Protein 1UV4 (pdb70)

Nearest PDB structures (foldseek):
  1uv4-assembly1_A  TM=1.003E+00  e=2.877E-60  Bacillus subtilis
  6b7k-assembly4_D  TM=9.675E-01  e=2.801E-43  Bacillus licheniformis DSM 13 = ATCC 14580
  6a8i-assembly2_B  TM=9.249E-01  e=8.821E-36  Geobacillus thermodenitrificans
  3cu9-assembly1_A  TM=9.302E-01  e=4.832E-35  Geobacillus stearothermophilus
  1wl7-assembly1_A  TM=9.267E-01  e=2.154E-34  Geobacillus thermodenitrificans

InterPro domains:
  IPR006710 Glycoside hydrolase, family 43 [PF04616] (41-321)
  IPR016840 Glycoside hydrolase, family 43, endo-1, 5-alpha-L-arabinosidase [PIRSF026534] (4-322)
  IPR023296 Glycosyl hydrolase, five-bladed beta-propeller domain superfamily [G3DSA:2.115.10.20] (31-323)
  IPR023296 Glycosyl hydrolase, five-bladed beta-propeller domain superfamily [SSF75005] (40-321)
  IPR050727 Glycosyl hydrolase 43 family arabinanases [PTHR43301] (41-322)

Foldseek 3Di:
DWLEWAPDFAALWDWDDDPQKIKIKFKDDQVAAAIWIWIDNRVHYTDTDDHAPSPPDPCQCVQEVPWRRIKGNWEWDQDPQKIKIWIKTYHPPAQSIFIWIWIGNDVVVNDIHGLGTQDGGHPPDQWHHGQWEWEADPVRFIKIWFTAFRLEIKIFGADRVSRHGDDDIADAAAAPPQRRLKTRWEWYDDDQKIKIKIFRFHRPPVPTATFFIWMFIANDPRDQGAEPVGDGRSHVHTHTADRADDFWGRWGSWYQYPNWKIWTWTF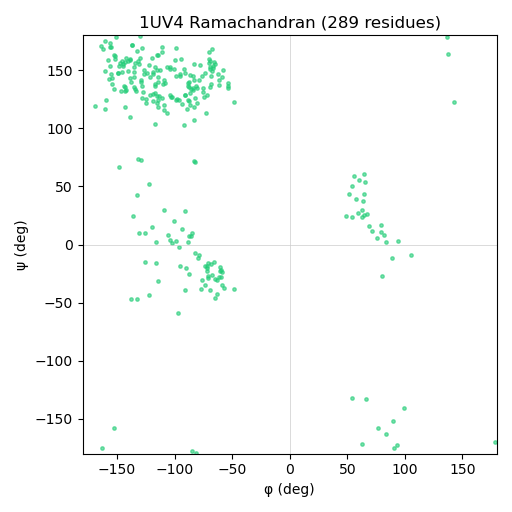GPPPPRRTIIIMDTWDCVVVHIHD

Solvent-accessible surface area: 11830 Å² total; per-residue (Å²): 85,101,60,20,35,6,84,51,57,0,54,19,4,1,5,21,89,32,63,100,15,34,7,0,0,0,15,6,43,87,136,81,135,0,0,16,8,0,71,6,97,59,4,88,96,8,78,76,60,170,27,14,23,57,102,52,34,106,36,0,55,113,63,4,85,136,55,22,77,4,1,29,9,6,5,6,58,118,43,116,41,75,13,17,0,0,0,0,0,0,35,142,74,35,11,39,0,0,0,0,0,0,3,11,104,28,10,77,87,49,44,46,127,64,44,16,52,11,29,96,0,43,96,109,46,93,30,6,0,10,10,7,8,4,7,47,21,138,93,37,36,0,24,0,0,0,0,10,39,106,36,0,0,11,0,3,73,3,58,122,94,71,0,46,48,56,78,72,67,86,50,3,0,13,33,79,140,68,56,4,0,1,22,11,7,0,5,18,73,46,110,29,49,13,1,0,0,0,0,15,4,78,50,111,77,74,116,52,27,3,99,63,0,0,6,0,57,7,136,51,15,44,16,81,1,68,14,114,100,47,106,26,1,63,107,22,3,13,30,69,29,22,68,26,89,134,71,29,100,8,2,0,5,5,11,16,8,108,19,82,13,0,0,12,0,1,43,9,67,128,50,142,37,49,19,13,1,5,1,11,58,9,75,22,104,82,23,32,3,42,87

B-factor: mean 16.6, std 6.88, range [2.0, 48.85]

Radius of gyration: 17.3 Å; Cα contacts (8 Å, |Δi|>4): 878; chains: 1; bounding box: 46×40×42 Å

CATH classification: 2.115.10.20

Organism: Bacillus subtilis (strain 168) (NCBI:txid224308)

Structure (mmCIF, N/CA/C/O backbone):
data_1UV4
#
_entry.id   1UV4
#
_cell.length_a   48.628
_cell.length_b   46.153
_cell.length_c   57.322
_cell.angle_alpha   90.00
_cell.angle_beta   98.96
_cell.angle_gamma   90.00
#
_symmetry.space_group_name_H-M   'P 1 21 1'
#
loop_
_entity.id
_entity.type
_entity.pdbx_description
1 polymer 'ARABINAN-ENDO 1,5-ALPHA-L-ARABINASE'
2 non-polymer 'CALCIUM ION'
3 non-polymer 1,2-ETHANEDIOL
4 water water
#
loop_
_atom_site.group_PDB
_atom_site.id
_atom_site.type_symbol
_atom_site.label_atom_id
_atom_site.label_alt_id
_atom_site.label_comp_id
_atom_site.label_asym_id
_atom_site.label_entity_id
_atom_site.label_seq_id
_atom_site.pdbx_PDB_ins_code
_atom_site.Cartn_x
_atom_site.Cartn_y
_atom_site.Cartn_z
_atom_site.occupancy
_atom_site.B_iso_or_equiv
_atom_site.auth_seq_id
_atom_site.auth_comp_id
_atom_site.auth_asym_id
_atom_site.auth_atom_id
_atom_site.pdbx_PDB_model_num
ATOM 1 N N . ALA A 1 3 ? 12.832 15.373 48.415 1.00 14.02 3 ALA A N 1
ATOM 2 C CA . ALA A 1 3 ? 13.233 14.298 49.352 1.00 13.31 3 ALA A CA 1
ATOM 3 C C . ALA A 1 3 ? 14.712 14.007 49.247 1.00 12.99 3 ALA A C 1
ATOM 4 O O . ALA A 1 3 ? 15.362 14.400 48.289 1.00 13.06 3 ALA A O 1
ATOM 6 N N . PHE A 1 4 ? 15.190 13.263 50.239 1.00 13.94 4 PHE A N 1
ATOM 7 C CA . PHE A 1 4 ? 16.568 12.858 50.325 1.00 12.70 4 PHE A CA 1
ATOM 8 C C . PHE A 1 4 ? 16.708 11.574 49.522 1.00 13.92 4 PHE A C 1
ATOM 9 O O . PHE A 1 4 ? 16.078 10.576 49.826 1.00 14.72 4 PHE A O 1
ATOM 17 N N . TRP A 1 5 ? 17.557 11.613 48.495 1.00 14.41 5 TRP A N 1
ATOM 18 C CA . TRP A 1 5 ? 17.753 10.446 47.631 1.00 14.35 5 TRP A CA 1
ATOM 19 C C . TRP A 1 5 ? 18.565 9.376 48.326 1.00 14.16 5 TRP A C 1
ATOM 20 O O . TRP A 1 5 ? 18.356 8.200 48.113 1.00 15.74 5 TRP A O 1
ATOM 31 N N . GLY A 1 6 ? 19.509 9.822 49.141 1.00 13.77 6 GLY A N 1
ATOM 32 C CA . GLY A 1 6 ? 20.387 8.954 49.898 1.00 13.11 6 GLY A CA 1
ATOM 33 C C . GLY A 1 6 ? 21.798 9.465 49.838 1.00 14.03 6 GLY A C 1
ATOM 34 O O . GLY A 1 6 ? 22.083 10.475 49.193 1.00 15.03 6 GLY A O 1
ATOM 35 N N . ALA A 1 7 ? 22.679 8.755 50.527 1.00 13.55 7 ALA A N 1
ATOM 36 C CA . ALA A 1 7 ? 24.106 9.024 50.575 1.00 13.11 7 ALA A CA 1
ATOM 37 C C . ALA A 1 7 ? 24.830 7.859 49.907 1.00 13.59 7 ALA A C 1
ATOM 38 O O . ALA A 1 7 ? 24.453 6.666 50.052 1.00 14.47 7 ALA A O 1
ATOM 40 N N . SER A 1 8 ? 25.907 8.210 49.211 1.00 13.36 8 SER A N 1
ATOM 41 C CA . SER A 1 8 ? 26.715 7.220 48.520 1.00 14.34 8 SER A CA 1
ATOM 42 C C . SER A 1 8 ? 27.473 6.317 49.471 1.00 14.61 8 SER A C 1
ATOM 43 O O . SER A 1 8 ? 27.810 6.686 50.610 1.00 16.38 8 SER A O 1
ATOM 46 N N . ASN A 1 9 ? 27.729 5.127 48.941 1.00 15.89 9 ASN A N 1
ATOM 47 C CA . ASN A 1 9 ? 28.689 4.165 49.431 1.00 15.45 9 ASN A CA 1
ATOM 48 C C . ASN A 1 9 ? 30.137 4.675 49.325 1.00 15.19 9 ASN A C 1
ATOM 49 O O . ASN A 1 9 ? 30.958 4.621 50.270 1.00 15.42 9 ASN A O 1
ATOM 54 N N . GLU A 1 10 ? 30.418 5.223 48.168 1.00 14.93 10 GLU A N 1
ATOM 55 C CA . GLU A 1 10 ? 31.744 5.677 47.817 1.00 14.16 10 GLU A CA 1
ATOM 56 C C . GLU A 1 10 ? 32.024 7.074 48.326 1.00 13.84 10 GLU A C 1
ATOM 57 O O . GLU A 1 10 ? 31.163 7.954 48.363 1.00 14.42 10 GLU A O 1
ATOM 63 N N . LEU A 1 11 ? 33.275 7.265 48.693 1.00 13.04 11 LEU A N 1
ATOM 64 C CA . LEU A 1 11 ? 33.789 8.555 49.080 1.00 13.58 11 LEU A CA 1
ATOM 65 C C . LEU A 1 11 ? 33.662 9.525 47.895 1.00 12.21 11 LEU A C 1
ATOM 66 O O . LEU A 1 11 ? 33.946 9.172 46.757 1.00 11.96 11 LEU A O 1
ATOM 71 N N . LEU A 1 12 ? 33.227 10.757 48.144 1.00 11.13 12 LEU A N 1
ATOM 72 C CA . LEU A 1 12 ? 33.346 11.801 47.146 1.00 11.77 12 LEU A CA 1
ATOM 73 C C . LEU A 1 12 ? 33.379 13.150 47.830 1.00 10.86 12 LEU A C 1
ATOM 74 O O . LEU A 1 12 ? 32.642 13.362 48.748 1.00 11.34 12 LEU A O 1
ATOM 79 N N . HIS A 1 13 ? 34.255 14.026 47.349 1.00 11.43 13 HIS A N 1
ATOM 80 C CA . HIS A 1 13 ? 34.417 15.362 47.911 1.00 11.40 13 HIS A CA 1
ATOM 81 C C . HIS A 1 13 ? 34.342 16.378 46.768 1.00 11.89 13 HIS A C 1
ATOM 82 O O . HIS A 1 13 ? 34.875 16.171 45.690 1.00 12.45 13 HIS A O 1
ATOM 89 N N . ASP A 1 14 ? 33.670 17.482 47.027 1.00 12.01 14 ASP A N 1
ATOM 90 C CA . ASP A 1 14 ? 33.513 18.594 46.036 1.00 12.54 14 ASP A CA 1
ATOM 91 C C . ASP A 1 14 ? 32.816 18.107 44.778 1.00 12.33 14 ASP A C 1
ATOM 92 O O . ASP A 1 14 ? 33.354 18.243 43.682 1.00 12.95 14 ASP A O 1
ATOM 97 N N . PRO A 1 15 ? 31.629 17.511 44.901 1.00 11.96 15 PRO A N 1
ATOM 98 C CA . PRO A 1 15 ? 30.994 16.830 43.748 1.00 11.69 15 PRO A CA 1
ATOM 99 C C . PRO A 1 15 ? 30.314 17.744 42.704 1.00 12.64 15 PRO A C 1
ATOM 100 O O . PRO A 1 15 ? 29.852 18.842 43.001 1.00 14.98 15 PRO A O 1
ATOM 104 N N . THR A 1 16 ? 30.245 17.188 41.502 1.00 12.63 16 THR A N 1
ATOM 105 C CA . THR A 1 16 ? 29.351 17.686 40.452 1.00 13.61 16 THR A CA 1
ATOM 106 C C . THR A 1 16 ? 28.773 16.439 39.814 1.00 14.35 16 THR A C 1
ATOM 107 O O . THR A 1 16 ? 29.328 15.346 39.945 1.00 16.65 16 THR A O 1
ATOM 111 N N . MET A 1 17 ? 27.645 16.546 39.117 1.00 12.72 17 MET A N 1
ATOM 112 C CA . MET A 1 17 ? 26.978 15.358 38.629 1.00 13.48 17 MET A CA 1
ATOM 113 C C . MET A 1 17 ? 26.263 15.698 37.345 1.00 12.58 17 MET A C 1
ATOM 114 O O . MET A 1 17 ? 25.783 16.799 37.189 1.00 11.76 17 MET A O 1
ATOM 119 N N . ILE A 1 18 ? 26.166 14.733 36.417 1.00 12.07 18 ILE A N 1
ATOM 120 C CA . ILE A 1 18 ? 25.475 14.927 35.141 1.00 11.65 18 ILE A CA 1
ATOM 121 C C . ILE A 1 18 ? 24.996 13.569 34.607 1.00 11.94 18 ILE A C 1
ATOM 122 O O . ILE A 1 18 ? 25.596 12.561 34.878 1.00 12.10 18 ILE A O 1
ATOM 127 N N . LYS A 1 19 ? 23.876 13.561 33.921 1.00 11.83 19 LYS A N 1
ATOM 128 C CA . LYS A 1 19 ? 23.318 12.367 33.272 1.00 12.45 19 LYS A CA 1
ATOM 129 C C . LYS A 1 19 ? 23.892 12.235 31.873 1.00 13.00 19 LYS A C 1
ATOM 130 O O . LYS A 1 19 ? 23.957 13.224 31.132 1.00 14.41 19 LYS A O 1
ATOM 136 N N . GLU A 1 20 ? 24.274 11.018 31.484 1.00 11.93 20 GLU A N 1
ATOM 137 C CA . GLU A 1 20 ? 24.615 10.709 30.097 1.00 12.40 20 GLU A CA 1
ATOM 138 C C . GLU A 1 20 ? 24.028 9.346 29.739 1.00 11.71 20 GLU A C 1
ATOM 139 O O . GLU A 1 20 ? 24.416 8.330 30.329 1.00 10.56 20 GLU A O 1
ATOM 145 N N . GLY A 1 21 ? 23.008 9.337 28.898 1.00 11.20 21 GLY A N 1
ATOM 146 C CA . GLY A 1 21 ? 22.367 8.100 28.534 1.00 10.71 21 GLY A CA 1
ATOM 147 C C . GLY A 1 21 ? 21.676 7.483 29.741 1.00 11.05 21 GLY A C 1
ATOM 148 O O . GLY A 1 21 ? 20.975 8.187 30.467 1.00 10.85 21 GLY A O 1
ATOM 149 N N . SER A 1 22 ? 21.868 6.183 29.983 1.00 10.49 22 SER A N 1
ATOM 150 C CA . SER A 1 22 ? 21.195 5.481 31.083 1.00 11.66 22 SER A CA 1
ATOM 151 C C . SER A 1 22 ? 21.981 5.566 32.406 1.00 11.30 22 SER A C 1
ATOM 152 O O . SER A 1 22 ? 21.569 4.937 33.380 1.00 12.70 22 SER A O 1
ATOM 155 N N . SER A 1 23 ? 23.057 6.352 32.457 1.00 11.81 23 SER A N 1
ATOM 156 C CA . SER A 1 23 ? 23.887 6.481 33.657 1.00 10.99 23 SER A CA 1
ATOM 157 C C . SER A 1 23 ? 24.002 7.901 34.169 1.00 11.43 23 SER A C 1
ATOM 158 O O . SER A 1 23 ? 23.929 8.859 33.396 1.00 11.99 23 SER A O 1
ATOM 161 N N . TRP A 1 24 ? 24.261 8.015 35.464 1.00 12.52 24 TRP A N 1
ATOM 162 C CA . TRP A 1 24 ? 24.709 9.242 36.090 1.00 12.14 24 TRP A CA 1
ATOM 163 C C . TRP A 1 24 ? 26.235 9.186 36.274 1.00 12.12 24 TRP A C 1
ATOM 164 O O . TRP A 1 24 ? 26.774 8.115 36.561 1.00 12.19 24 TRP A O 1
ATOM 175 N N . TYR A 1 25 ? 26.915 10.331 36.131 1.00 12.70 25 TYR A N 1
ATOM 176 C CA . TYR A 1 25 ? 28.333 10.453 36.433 1.00 13.01 25 TYR A CA 1
ATOM 177 C C . TYR A 1 25 ? 28.471 11.518 37.470 1.00 13.10 25 TYR A C 1
ATOM 178 O O . TYR A 1 25 ? 27.898 12.627 37.321 1.00 14.62 25 TYR A O 1
ATOM 187 N N . ALA A 1 26 ? 29.171 11.183 38.529 1.00 12.18 26 ALA A N 1
ATOM 188 C CA . ALA A 1 26 ? 29.532 12.130 39.575 1.00 12.61 26 ALA A CA 1
ATOM 189 C C . ALA A 1 26 ? 31.039 12.293 39.553 1.00 14.33 26 ALA A C 1
ATOM 190 O O . ALA A 1 26 ? 31.789 11.310 39.551 1.00 15.37 26 ALA A O 1
ATOM 192 N N . LEU A 1 27 ? 31.506 13.530 39.492 1.00 14.15 27 LEU A N 1
ATOM 193 C CA . LEU A 1 27 ? 32.935 13.783 39.495 1.00 13.64 27 LEU A CA 1
ATOM 194 C C . LEU A 1 27 ? 33.279 14.533 40.757 1.00 12.63 27 LEU A C 1
ATOM 195 O O . LEU A 1 27 ? 32.436 15.268 41.305 1.00 13.77 27 LEU A O 1
ATOM 200 N N . GLY A 1 28 ? 34.503 14.351 41.269 1.00 12.70 28 GLY A N 1
ATOM 201 C CA . GLY A 1 28 ? 34.919 15.032 42.487 1.00 12.45 28 GLY A CA 1
ATOM 202 C C . GLY A 1 28 ? 36.415 15.240 42.463 1.00 12.79 28 GLY A C 1
ATOM 203 O O . GLY A 1 28 ? 37.119 14.866 41.550 1.00 12.46 28 GLY A O 1
ATOM 204 N N . THR A 1 29 ? 36.885 15.883 43.519 1.00 12.87 29 THR A N 1
ATOM 205 C CA . THR A 1 29 ? 38.313 16.014 43.748 1.00 13.06 29 THR A CA 1
ATOM 206 C C . THR A 1 29 ? 38.972 14.651 43.717 1.00 12.71 29 THR A C 1
ATOM 207 O O . THR A 1 29 ? 38.451 13.700 44.287 1.00 12.81 29 THR A O 1
ATOM 211 N N . GLY A 1 30 ? 40.108 14.563 43.047 1.00 12.30 30 GLY A N 1
ATOM 212 C CA . GLY A 1 30 ? 40.871 13.336 43.080 1.00 12.67 30 GLY A CA 1
ATOM 213 C C . GLY A 1 30 ? 41.257 12.939 44.505 1.00 12.41 30 GLY A C 1
ATOM 214 O O . GLY A 1 30 ? 41.429 13.783 45.424 1.00 12.45 30 GLY A O 1
ATOM 215 N N . LEU A 1 31 ? 41.378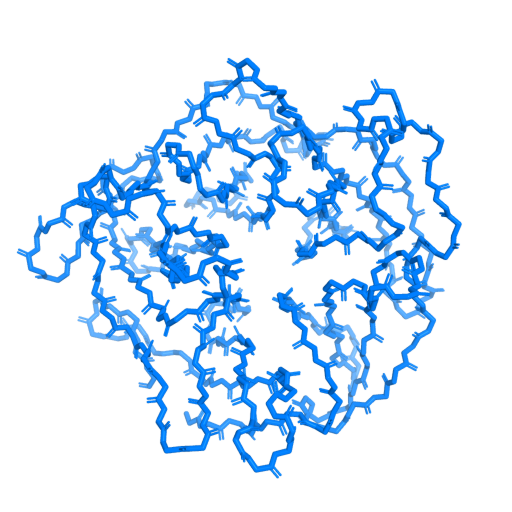 11.636 44.727 1.00 13.41 31 LEU A N 1
ATOM 216 C CA . LEU A 1 31 ? 42.001 11.136 45.948 1.00 13.35 31 LEU A CA 1
ATOM 217 C C . LEU A 1 31 ? 43.362 11.741 46.138 1.00 13.17 31 LEU A C 1
ATOM 218 O O . LEU A 1 31 ? 44.100 11.934 45.164 1.00 12.23 31 LEU A O 1
ATOM 223 N N . THR A 1 32 ? 43.699 12.114 47.374 1.00 15.21 32 THR A N 1
ATOM 224 C CA . THR A 1 32 ? 44.939 12.834 47.619 1.00 15.78 32 THR A CA 1
ATOM 225 C C . THR A 1 32 ? 46.178 12.063 47.160 1.00 16.19 32 THR A C 1
ATOM 226 O O . THR A 1 32 ? 47.132 12.671 46.645 1.00 16.13 32 THR A O 1
ATOM 230 N N . GLU A 1 33 ? 46.122 10.744 47.297 1.00 15.50 33 GLU A N 1
ATOM 231 C CA . GLU A 1 33 ? 47.235 9.859 46.942 1.00 16.90 33 GLU A CA 1
ATOM 232 C C . GLU A 1 33 ? 47.236 9.478 45.442 1.00 15.28 33 GLU A C 1
ATOM 233 O O . GLU A 1 33 ? 48.024 8.618 45.029 1.00 15.10 33 GLU A O 1
ATOM 239 N N . GLU A 1 34 ? 46.393 10.123 44.633 1.00 14.46 34 GLU A N 1
ATOM 240 C CA . GLU A 1 34 ? 46.333 9.854 43.196 1.00 15.00 34 GLU A CA 1
ATOM 241 C C . GLU A 1 34 ? 46.339 11.117 42.381 1.00 14.87 34 GLU A C 1
ATOM 242 O O . GLU A 1 34 ? 46.065 12.254 42.868 1.00 16.26 34 GLU A O 1
ATOM 248 N N . ARG A 1 35 ? 46.575 10.897 41.098 1.00 14.50 35 ARG A N 1
ATOM 249 C CA . ARG A 1 35 ? 46.536 11.965 40.115 1.00 13.62 35 ARG A CA 1
ATOM 250 C C . ARG A 1 35 ? 45.154 12.181 39.597 1.00 14.23 35 ARG A C 1
ATOM 251 O O . ARG A 1 35 ? 44.407 11.223 39.430 1.00 15.25 35 ARG A O 1
ATOM 259 N N . GLY A 1 36 ? 44.822 13.432 39.301 1.00 13.89 36 GLY A N 1
ATOM 260 C CA . GLY A 1 36 ? 43.637 13.745 38.540 1.00 14.22 36 GLY A CA 1
ATOM 261 C C . GLY A 1 36 ? 42.355 13.964 39.305 1.00 12.99 36 GLY A C 1
ATOM 262 O O . GLY A 1 36 ? 42.368 14.441 40.454 1.00 13.59 36 GLY A O 1
ATOM 263 N N . LEU A 1 37 ? 41.258 13.662 38.618 1.00 12.91 37 LEU A N 1
ATOM 264 C CA . LEU A 1 37 ? 39.896 13.899 39.072 1.00 14.03 37 LEU A CA 1
ATOM 265 C C . LEU A 1 37 ? 39.183 12.568 39.223 1.00 13.86 37 LEU A C 1
ATOM 266 O O . LEU A 1 37 ? 39.277 11.688 38.351 1.00 13.63 37 LEU A O 1
ATOM 271 N N . ARG A 1 38 ? 38.422 12.441 40.313 1.00 13.24 38 ARG A N 1
ATOM 272 C CA . ARG A 1 38 ? 37.652 11.242 40.648 1.00 12.93 38 ARG A CA 1
ATOM 273 C C . ARG A 1 38 ? 36.354 11.189 39.879 1.00 13.64 38 ARG A C 1
ATOM 274 O O . ARG A 1 38 ? 35.631 12.209 39.759 1.00 13.88 38 ARG A O 1
ATOM 282 N N . VAL A 1 39 ? 36.072 10.000 39.329 1.00 13.21 39 VAL A N 1
ATOM 283 C CA . VAL A 1 39 ? 34.868 9.773 38.504 1.00 13.39 39 VAL A CA 1
ATOM 284 C C . VAL A 1 39 ? 34.113 8.543 39.025 1.00 12.63 39 VAL A C 1
ATOM 285 O O . VAL A 1 39 ? 34.687 7.462 39.157 1.00 12.98 39 VAL A O 1
ATOM 289 N N . LEU A 1 40 ? 32.825 8.745 39.300 1.00 11.67 40 LEU A N 1
ATOM 290 C CA . LEU A 1 40 ? 31.911 7.704 39.720 1.00 11.14 40 LEU A CA 1
ATOM 291 C C . LEU A 1 40 ? 30.767 7.564 38.699 1.00 11.20 40 LEU A C 1
ATOM 292 O O . LEU A 1 40 ? 30.372 8.519 38.089 1.00 12.20 40 LEU A O 1
ATOM 297 N N . LYS A 1 41 ? 30.280 6.353 38.528 1.00 11.64 41 LYS A N 1
ATOM 298 C CA . LYS A 1 41 ? 29.178 6.036 37.607 1.00 11.42 41 LYS A CA 1
ATOM 299 C C . LYS A 1 41 ? 28.105 5.227 38.339 1.00 10.94 41 LYS A C 1
ATOM 300 O O . LYS A 1 41 ? 28.415 4.370 39.175 1.00 11.15 41 LYS A O 1
ATOM 306 N N . SER A 1 42 ? 26.831 5.499 38.027 1.00 12.15 42 SER A N 1
ATOM 307 C CA . SER A 1 42 ? 25.754 4.696 38.553 1.00 12.97 42 SER A CA 1
ATOM 308 C C . SER A 1 42 ? 24.558 4.679 37.621 1.00 14.31 42 SER A C 1
ATOM 309 O O . SER A 1 42 ? 24.434 5.497 36.754 1.00 14.68 42 SER A O 1
ATOM 312 N N . SER A 1 43 ? 23.693 3.705 37.830 1.00 14.75 43 SER A N 1
ATOM 313 C CA . SER A 1 43 ? 22.400 3.642 37.176 1.00 16.78 43 SER A CA 1
ATOM 314 C C . SER A 1 43 ? 21.288 4.259 38.058 1.00 18.34 43 SER A C 1
ATOM 315 O O . SER A 1 43 ? 20.202 4.558 37.538 1.00 20.63 43 SER A O 1
ATOM 318 N N . ASP A 1 44 ? 21.527 4.407 39.368 1.00 19.44 44 ASP A N 1
ATOM 319 C CA . ASP A 1 44 ? 20.471 4.795 40.334 1.00 20.67 44 ASP A CA 1
ATOM 320 C C . ASP A 1 44 ? 20.833 6.039 41.169 1.00 21.18 44 ASP A C 1
ATOM 321 O O . ASP A 1 44 ? 20.126 6.376 42.136 1.00 22.19 44 ASP A O 1
ATOM 326 N N . ALA A 1 45 ? 21.914 6.722 40.787 1.00 21.12 45 ALA A N 1
ATOM 327 C CA . ALA A 1 45 ? 22.465 7.838 41.568 1.00 21.07 45 ALA A CA 1
ATOM 328 C C . ALA A 1 45 ? 22.669 7.590 43.077 1.00 21.63 45 ALA A C 1
ATOM 329 O O . ALA A 1 45 ? 22.744 8.544 43.879 1.00 22.16 45 ALA A O 1
ATOM 331 N N . LYS A 1 46 ? 22.821 6.327 43.463 1.00 21.38 46 LYS A N 1
ATOM 332 C CA . LYS A 1 46 ? 22.954 5.922 44.859 1.00 20.96 46 LYS A CA 1
ATOM 333 C C . LYS A 1 46 ? 24.099 4.952 45.062 1.00 19.33 46 LYS A C 1
ATOM 334 O O . LYS A 1 46 ? 24.920 5.116 45.955 1.00 20.73 46 LYS A O 1
ATOM 340 N N . ASN A 1 47 ? 24.164 3.943 44.192 1.00 16.38 47 ASN A N 1
ATOM 341 C CA . ASN A 1 47 ? 25.207 2.942 44.245 1.00 15.51 47 ASN A CA 1
ATOM 342 C C . ASN A 1 47 ? 26.104 3.168 43.062 1.00 13.54 47 ASN A C 1
ATOM 343 O O . ASN A 1 47 ? 25.706 2.974 41.911 1.00 14.05 47 ASN A O 1
ATOM 348 N N . TRP A 1 48 ? 27.332 3.509 43.381 1.00 13.23 48 TRP A N 1
ATOM 349 C CA . TRP A 1 48 ? 28.290 4.031 42.447 1.00 12.95 48 TRP A CA 1
ATOM 350 C C . TRP A 1 48 ? 29.472 3.094 42.326 1.00 13.36 48 TRP A C 1
ATOM 351 O O . TRP A 1 48 ? 29.810 2.361 43.259 1.00 14.27 48 TRP A O 1
ATOM 362 N N . THR A 1 49 ? 30.101 3.138 41.165 1.00 12.33 49 THR A N 1
ATOM 363 C CA . THR A 1 49 ? 31.328 2.423 40.925 1.00 12.06 49 THR A CA 1
ATOM 364 C C . THR A 1 49 ? 32.362 3.446 40.526 1.00 12.57 49 THR A C 1
ATOM 365 O O . THR A 1 49 ? 32.069 4.395 39.799 1.00 12.60 49 THR A O 1
ATOM 371 N N . VAL A 1 50 ? 33.597 3.221 40.949 1.00 11.53 50 VAL A N 1
ATOM 372 C CA . VAL A 1 50 ? 34.702 4.127 40.673 1.00 12.33 50 VAL A CA 1
ATOM 373 C C . VAL A 1 50 ? 35.229 3.818 39.269 1.00 12.48 50 VAL A C 1
ATOM 374 O O . VAL A 1 50 ? 35.571 2.693 38.967 1.00 14.40 50 VAL A O 1
ATOM 378 N N . GLN A 1 51 ? 35.290 4.831 38.438 1.00 12.24 51 GLN A N 1
ATOM 379 C CA . GLN A 1 51 ? 35.803 4.714 37.072 1.00 12.19 51 GLN A CA 1
ATOM 380 C C . GLN A 1 51 ? 37.248 5.177 37.011 1.00 13.13 51 GLN A C 1
ATOM 381 O O . GLN A 1 51 ? 37.761 5.795 37.951 1.00 12.47 51 GLN A O 1
ATOM 387 N N . LYS A 1 52 ? 37.911 4.914 35.886 1.00 13.85 52 LYS A N 1
ATOM 388 C CA . LYS A 1 52 ? 39.211 5.516 35.630 1.00 14.09 52 LYS A CA 1
ATOM 389 C C . LYS A 1 52 ? 39.120 7.021 35.778 1.00 13.41 52 LYS A C 1
ATOM 390 O O . LYS A 1 52 ? 38.237 7.656 35.262 1.00 14.93 52 LYS A O 1
ATOM 396 N N . SER A 1 53 ? 40.080 7.585 36.467 1.00 13.51 53 SER A N 1
ATOM 397 C CA . SER A 1 53 ? 40.114 9.020 36.702 1.00 13.02 53 SER A CA 1
ATOM 398 C C . SER A 1 53 ? 40.419 9.772 35.423 1.00 13.36 53 SER A C 1
ATOM 399 O O . SER A 1 53 ? 40.958 9.207 34.489 1.00 14.96 53 SER A O 1
ATOM 402 N N . ILE A 1 54 ? 40.077 11.049 35.409 1.00 12.45 54 ILE A N 1
ATOM 403 C CA . ILE A 1 54 ? 40.445 12.006 34.387 1.00 12.67 54 ILE A CA 1
ATOM 404 C C . ILE A 1 54 ? 41.796 12.586 34.807 1.00 12.18 54 ILE A C 1
ATOM 405 O O . ILE A 1 54 ? 41.994 12.831 35.967 1.00 13.89 54 ILE A O 1
ATOM 410 N N . PHE A 1 55 ? 42.712 12.792 33.847 1.00 13.00 55 PHE A N 1
ATOM 411 C CA . PHE A 1 55 ? 44.050 13.306 34.124 1.00 12.81 55 PHE A CA 1
ATOM 412 C C . PHE A 1 55 ? 44.841 12.301 34.984 1.00 12.73 55 PHE A C 1
ATOM 413 O O . PHE A 1 55 ? 45.587 12.696 35.872 1.00 12.69 55 PHE A O 1
ATOM 421 N N . THR A 1 56 ? 44.755 11.008 34.663 1.00 12.74 56 THR A N 1
ATOM 422 C CA . THR A 1 56 ? 45.722 10.065 35.240 1.00 13.05 56 THR A CA 1
ATOM 423 C C . THR A 1 56 ? 47.142 10.470 34.819 1.00 12.52 56 THR A C 1
ATOM 424 O O . THR A 1 56 ? 48.095 10.157 35.515 1.00 12.15 56 THR A O 1
ATOM 428 N N . THR A 1 57 ? 47.280 11.210 33.709 1.00 11.87 57 THR A N 1
ATOM 429 C CA . THR A 1 57 ? 48.520 11.857 33.304 1.00 10.71 57 THR A CA 1
ATOM 430 C C . THR A 1 57 ? 48.333 13.344 33.443 1.00 11.99 57 THR A C 1
ATOM 431 O O . THR A 1 57 ? 47.358 13.878 32.915 1.00 12.62 57 THR A O 1
ATOM 435 N N . PRO A 1 58 ? 49.196 14.058 34.155 1.00 11.36 58 PRO A N 1
ATOM 436 C CA . PRO A 1 58 ? 49.015 15.493 34.282 1.00 12.07 58 PRO A CA 1
ATOM 437 C C . PRO A 1 58 ? 49.279 16.237 32.965 1.00 11.29 58 PRO A C 1
ATOM 438 O O . PRO A 1 58 ? 49.954 15.757 32.111 1.00 11.25 58 PRO A O 1
ATOM 442 N N . LEU A 1 59 ? 48.711 17.433 32.869 1.00 10.82 59 LEU A N 1
ATOM 443 C CA . LEU A 1 59 ? 48.915 18.289 31.708 1.00 11.79 59 LEU A CA 1
ATOM 444 C C . LEU A 1 59 ? 50.165 19.134 31.913 1.00 12.35 59 LEU A C 1
ATOM 445 O O . LEU A 1 59 ? 50.386 19.642 33.025 1.00 12.13 59 LEU A O 1
ATOM 450 N N . SER A 1 60 ? 51.005 19.251 30.887 1.00 12.11 60 SER A N 1
ATOM 451 C CA . SER A 1 60 ? 52.307 19.906 31.022 1.00 12.65 60 SER A CA 1
ATOM 452 C C . SER A 1 60 ? 52.219 21.381 31.390 1.00 12.40 60 SER A C 1
ATOM 453 O O . SER A 1 60 ? 53.093 21.896 32.101 1.00 14.06 60 SER A O 1
ATOM 456 N N . TRP A 1 61 ? 51.163 22.080 30.981 1.00 12.11 61 TRP A N 1
ATOM 457 C CA . TRP A 1 61 ? 51.124 23.537 31.211 1.00 12.03 61 TRP A CA 1
ATOM 458 C C . TRP A 1 61 ? 50.870 23.918 32.654 1.00 11.99 61 TRP A C 1
ATOM 459 O O . TRP A 1 61 ? 51.154 25.039 33.083 1.00 11.52 61 TRP A O 1
ATOM 470 N N . TRP A 1 62 ? 50.348 22.981 33.437 1.00 11.32 62 TRP A N 1
ATOM 471 C CA . TRP A 1 62 ? 49.977 23.284 34.841 1.00 10.97 62 TRP A CA 1
ATOM 472 C C . TRP A 1 62 ? 51.161 23.806 35.631 1.00 11.57 62 TRP A C 1
ATOM 473 O O . TRP A 1 62 ? 51.002 24.735 36.402 1.00 11.97 62 TRP A O 1
ATOM 484 N N . SER A 1 63 ? 52.361 23.274 35.383 1.00 12.31 63 SER A N 1
ATOM 485 C CA . SER A 1 63 ? 53.522 23.694 36.182 1.00 13.61 63 SER A CA 1
ATOM 486 C C . SER A 1 63 ? 53.988 25.132 35.887 1.00 14.68 63 SER A C 1
ATOM 487 O O . SER A 1 63 ? 54.740 25.726 36.666 1.00 15.91 63 SER A O 1
ATOM 490 N N . ASN A 1 64 ? 53.543 25.693 34.767 1.00 14.54 64 ASN A N 1
ATOM 491 C CA . ASN A 1 64 ? 53.862 27.070 34.413 1.00 14.62 64 ASN A CA 1
ATOM 492 C C . ASN A 1 64 ? 53.138 28.075 35.285 1.00 14.31 64 ASN A C 1
ATOM 493 O O . ASN A 1 64 ? 53.548 29.236 35.348 1.00 14.51 64 ASN A O 1
ATOM 498 N N . TYR A 1 65 ? 52.027 27.655 35.874 1.00 14.28 65 TYR A N 1
ATOM 499 C CA . TYR A 1 65 ? 51.183 28.534 36.705 1.00 13.94 65 TYR A CA 1
ATOM 500 C C . TYR A 1 65 ? 51.156 28.123 38.168 1.00 14.44 65 TYR A C 1
ATOM 501 O O . TYR A 1 65 ? 51.042 28.973 39.071 1.00 14.75 65 TYR A O 1
ATOM 510 N N . VAL A 1 66 ? 51.278 26.834 38.431 1.00 13.87 66 VAL A N 1
ATOM 511 C CA . VAL A 1 66 ? 51.246 26.266 39.768 1.00 14.68 66 VAL A CA 1
ATOM 512 C C . VAL A 1 66 ? 52.424 25.311 39.922 1.00 15.40 66 VAL A C 1
ATOM 513 O O . VAL A 1 66 ? 52.260 24.084 39.898 1.00 15.75 66 VAL A O 1
ATOM 517 N N . PRO A 1 67 ? 53.608 25.860 40.047 1.00 15.86 67 PRO A N 1
ATOM 518 C CA . PRO A 1 67 ? 54.808 25.025 40.055 1.00 17.53 67 PRO A CA 1
ATOM 519 C C . PRO A 1 67 ? 54.792 23.806 40.966 1.00 19.66 67 PRO A C 1
ATOM 520 O O . PRO A 1 67 ? 55.363 22.791 40.578 1.00 21.10 67 PRO A O 1
ATOM 524 N N . ASN A 1 68 ? 54.224 23.855 42.151 1.00 20.19 68 ASN A N 1
ATOM 525 C CA . ASN A 1 68 ? 54.356 22.604 42.939 1.00 21.25 68 ASN A CA 1
ATOM 526 C C . ASN A 1 68 ? 52.981 22.110 43.285 1.00 19.77 68 ASN A C 1
ATOM 527 O O . ASN A 1 68 ? 52.612 21.834 44.439 1.00 20.57 68 ASN A O 1
ATOM 532 N N . TYR A 1 69 ? 52.191 22.006 42.217 1.00 16.98 69 TYR A N 1
ATOM 533 C CA . TYR A 1 69 ? 50.811 21.574 42.353 1.00 15.25 69 TYR A CA 1
ATOM 534 C C . TYR A 1 69 ? 50.771 20.195 42.981 1.00 13.93 69 TYR A C 1
ATOM 535 O O . TYR A 1 69 ? 51.640 19.331 42.724 1.00 13.82 69 TYR A O 1
ATOM 544 N N . GLY A 1 70 ? 49.741 20.000 43.802 1.00 13.04 70 GLY A N 1
ATOM 545 C CA . GLY A 1 70 ? 49.433 18.685 44.312 1.00 13.00 70 GLY A CA 1
ATOM 546 C C . GLY A 1 70 ? 48.971 17.765 43.206 1.00 11.58 70 GLY A C 1
ATOM 547 O O . GLY A 1 70 ? 48.352 18.187 42.250 1.00 12.66 70 GLY A O 1
ATOM 548 N N . GLN A 1 71 ? 49.187 16.481 43.415 1.00 13.44 71 GLN A N 1
ATOM 549 C CA . GLN A 1 71 ? 48.988 15.546 42.294 1.00 13.23 71 GLN A CA 1
ATOM 550 C C . GLN A 1 71 ? 47.506 15.397 41.965 1.00 13.62 71 GLN A C 1
ATOM 551 O O . GLN A 1 71 ? 47.178 15.148 40.822 1.00 12.15 71 GLN A O 1
ATOM 557 N N . ASN A 1 72 ? 46.616 15.574 42.947 1.00 12.43 72 ASN A N 1
ATOM 558 C CA . ASN A 1 72 ? 45.192 15.470 42.701 1.00 12.90 72 ASN A CA 1
ATOM 559 C C . ASN A 1 72 ? 44.664 16.818 42.273 1.00 12.35 72 ASN A C 1
ATOM 560 O O . ASN A 1 72 ? 45.043 17.879 42.802 1.00 12.01 72 ASN A O 1
ATOM 565 N N . GLN A 1 73 ? 43.767 16.819 41.287 1.00 11.71 73 GLN A N 1
ATOM 566 C CA . GLN A 1 73 ? 43.082 18.063 40.910 1.00 12.44 73 GLN A CA 1
ATOM 567 C C . GLN A 1 73 ? 41.736 18.166 41.655 1.00 11.56 73 GLN A C 1
ATOM 568 O O . GLN A 1 73 ? 41.247 17.191 42.197 1.00 11.37 73 GLN A O 1
ATOM 574 N N . TRP A 1 74 ? 41.204 19.387 41.763 1.00 11.50 74 TRP A N 1
ATOM 575 C CA . TRP A 1 74 ? 40.128 19.635 42.723 1.00 12.55 74 TRP A CA 1
ATOM 576 C C . TRP A 1 74 ? 38.867 20.217 42.115 1.00 12.54 74 TRP A C 1
ATOM 577 O O . TRP A 1 74 ? 38.897 21.007 41.175 1.00 13.20 74 TRP A O 1
ATOM 588 N N . ALA A 1 75 ? 37.743 19.845 42.704 1.00 12.93 75 ALA A N 1
ATOM 589 C CA . ALA A 1 75 ? 36.492 20.586 42.558 1.00 13.76 75 ALA A CA 1
ATOM 590 C C . ALA A 1 75 ? 36.056 20.784 41.105 1.00 14.03 75 ALA A C 1
ATOM 591 O O . ALA A 1 75 ? 35.912 21.874 40.607 1.00 14.55 75 ALA A O 1
ATOM 593 N N . PRO A 1 76 ? 35.863 19.656 40.422 1.00 12.78 76 PRO A N 1
ATOM 594 C CA . PRO A 1 76 ? 35.406 19.699 39.034 1.00 13.41 76 PRO A CA 1
ATOM 595 C C . PRO A 1 76 ? 34.001 20.266 38.917 1.00 13.16 76 PRO A C 1
ATOM 596 O O . PRO A 1 76 ? 33.194 20.215 39.836 1.00 13.90 76 PRO A O 1
ATOM 600 N N . ASP A 1 77 ? 33.727 20.773 37.726 1.00 13.12 77 ASP A N 1
ATOM 601 C CA . ASP A 1 77 ? 32.421 21.267 37.408 1.00 13.16 77 ASP A CA 1
ATOM 602 C C . ASP A 1 77 ? 32.123 20.945 35.963 1.00 13.05 77 ASP A C 1
ATOM 603 O O . ASP A 1 77 ? 32.997 21.119 35.147 1.00 13.07 77 ASP A O 1
ATOM 608 N N . ILE A 1 78 ? 30.914 20.479 35.684 1.00 14.02 78 ILE A N 1
ATOM 609 C CA . ILE A 1 78 ? 30.607 19.999 34.326 1.00 14.14 78 ILE A CA 1
ATOM 610 C C . ILE A 1 78 ? 29.239 20.446 33.878 1.00 14.29 78 ILE A C 1
ATOM 611 O O . ILE A 1 78 ? 28.294 20.500 34.660 1.00 14.51 78 ILE A O 1
ATOM 616 N N . GLN A 1 79 ? 29.149 20.755 32.596 1.00 14.26 79 GLN A N 1
ATOM 617 C CA . GLN A 1 79 ? 27.885 21.022 31.928 1.00 14.33 79 GLN A CA 1
ATOM 618 C C . GLN A 1 79 ? 27.982 20.578 30.493 1.00 13.06 79 GLN A C 1
ATOM 619 O O . GLN A 1 79 ? 29.047 20.601 29.904 1.00 14.57 79 GLN A O 1
ATOM 625 N N . TYR A 1 80 ? 26.851 20.240 29.904 1.00 13.06 80 TYR A N 1
ATOM 626 C CA . TYR A 1 80 ? 26.760 20.058 28.455 1.00 12.34 80 TYR A CA 1
ATOM 627 C C . TYR A 1 80 ? 26.179 21.351 27.836 1.00 12.13 80 TYR A C 1
ATOM 628 O O . TYR A 1 80 ? 25.116 21.783 28.217 1.00 13.16 80 TYR A O 1
ATOM 637 N N . TYR A 1 81 ? 26.876 21.967 26.888 1.00 10.50 81 TYR A N 1
ATOM 638 C CA . TYR A 1 81 ? 26.447 23.248 26.301 1.00 11.30 81 TYR A CA 1
ATOM 639 C C . TYR A 1 81 ? 26.996 23.332 24.914 1.00 12.10 81 TYR A C 1
ATOM 640 O O . TYR A 1 81 ? 28.172 23.007 24.721 1.00 11.99 81 TYR A O 1
ATOM 649 N N . ASN A 1 82 ? 26.148 23.732 23.959 1.00 12.72 82 ASN A N 1
ATOM 650 C CA . ASN A 1 82 ? 26.588 23.995 22.580 1.00 14.69 82 ASN A CA 1
ATOM 651 C C . ASN A 1 82 ? 27.277 22.765 21.905 1.00 15.16 82 ASN A C 1
ATOM 652 O O . ASN A 1 82 ? 28.325 22.872 21.265 1.00 17.72 82 ASN A O 1
ATOM 657 N N . GLY A 1 83 ? 26.719 21.588 22.182 1.00 14.84 83 GLY A N 1
ATOM 658 C CA . GLY A 1 83 ? 27.209 20.295 21.697 1.00 14.55 83 GLY A CA 1
ATOM 659 C C . GLY A 1 83 ? 28.408 19.590 22.351 1.00 14.24 83 GLY A C 1
ATOM 660 O O . GLY A 1 83 ? 28.920 18.612 21.820 1.00 14.89 83 GLY A O 1
ATOM 661 N N . LYS A 1 84 ? 28.867 20.062 23.504 1.00 13.08 84 LYS A N 1
ATOM 662 C CA . LYS A 1 84 ? 30.037 19.471 24.174 1.00 13.24 84 LYS A CA 1
ATOM 663 C C . LYS A 1 84 ? 29.857 19.522 25.664 1.00 12.48 84 LYS A C 1
ATOM 664 O O . LYS A 1 84 ? 29.154 20.353 26.166 1.00 11.95 84 LYS A O 1
ATOM 670 N N . TYR A 1 85 ? 30.509 18.595 26.354 1.00 12.51 85 TYR A N 1
ATOM 671 C CA . TYR A 1 85 ? 30.731 18.696 27.782 1.00 13.11 85 TYR A CA 1
ATOM 672 C C . TYR A 1 85 ? 31.914 19.598 28.042 1.00 13.13 85 TYR A C 1
ATOM 673 O O . TYR A 1 85 ? 32.935 19.491 27.366 1.00 13.78 85 TYR A O 1
ATOM 682 N N . TRP A 1 86 ? 31.762 20.472 29.021 1.00 12.85 86 TRP A N 1
ATOM 683 C CA . TRP A 1 86 ? 32.811 21.391 29.468 1.00 12.53 86 TRP A CA 1
ATOM 684 C C . TRP A 1 86 ? 33.093 21.072 30.919 1.00 12.62 86 TRP A C 1
ATOM 685 O O . TRP A 1 86 ? 32.202 21.147 31.774 1.00 14.15 86 TRP A O 1
ATOM 696 N N . LEU A 1 87 ? 34.344 20.774 31.185 1.00 13.15 87 LEU A N 1
ATOM 697 C CA . LEU A 1 87 ? 34.832 20.343 32.461 1.00 12.97 87 LEU A CA 1
ATOM 698 C C . LEU A 1 87 ? 35.833 21.372 32.980 1.00 12.48 87 LEU A C 1
ATOM 699 O O . LEU A 1 87 ? 36.935 21.467 32.426 1.00 12.77 87 LEU A O 1
ATOM 704 N N . TYR A 1 88 ? 35.413 22.198 33.944 1.00 13.14 88 TYR A N 1
ATOM 705 C CA . TYR A 1 88 ? 36.318 23.134 34.605 1.00 12.76 88 TYR A CA 1
ATOM 706 C C . TYR A 1 88 ? 36.875 22.394 35.837 1.00 13.15 88 TYR A C 1
ATOM 707 O O . TYR A 1 88 ? 36.173 21.595 36.473 1.00 13.80 88 TYR A O 1
ATOM 716 N N . TYR A 1 89 ? 38.105 22.667 36.232 1.00 13.40 89 TYR A N 1
ATOM 717 C CA . TYR A 1 89 ? 38.708 21.964 37.369 1.00 13.30 89 TYR A CA 1
ATOM 718 C C . TYR A 1 89 ? 39.812 22.858 37.949 1.00 12.73 89 TYR A C 1
ATOM 719 O O . TYR A 1 89 ? 40.251 23.804 37.300 1.00 14.00 89 TYR A O 1
ATOM 728 N N . SER A 1 90 ? 40.332 22.474 39.115 1.00 13.90 90 SER A N 1
ATOM 729 C CA . SER A 1 90 ? 41.284 23.304 39.851 1.00 13.93 90 SER A CA 1
ATOM 730 C C . SER A 1 90 ? 42.627 22.592 39.972 1.00 13.71 90 SER A C 1
ATOM 731 O O . SER A 1 90 ? 42.691 21.382 40.258 1.00 14.04 90 SER A O 1
ATOM 734 N N . VAL A 1 91 ? 43.715 23.341 39.746 1.00 13.42 91 VAL A N 1
ATOM 735 C CA . VAL A 1 91 ? 45.065 22.872 39.970 1.00 12.46 91 VAL A CA 1
ATOM 736 C C . VAL A 1 91 ? 45.651 23.733 41.103 1.00 12.68 91 VAL A C 1
ATOM 737 O O . VAL A 1 91 ? 45.692 24.928 40.968 1.00 13.26 91 VAL A O 1
ATOM 741 N N . SER A 1 92 ? 46.078 23.130 42.200 1.00 12.35 92 SER A N 1
ATOM 742 C CA . SER A 1 92 ? 46.512 23.951 43.334 1.00 12.13 92 SER A CA 1
ATOM 743 C C . SER A 1 92 ? 47.321 23.107 44.281 1.00 12.57 92 SER A C 1
ATOM 744 O O . SER A 1 92 ? 47.699 21.976 43.980 1.00 12.24 92 SER A O 1
ATOM 747 N N . SER A 1 93 ? 47.698 23.700 45.422 1.00 12.04 93 SER A N 1
ATOM 748 C CA . SER A 1 93 ? 48.306 22.972 46.543 1.00 11.95 93 SER A CA 1
ATOM 749 C C . SER A 1 93 ? 47.640 23.439 47.836 1.00 12.03 93 SER A C 1
ATOM 750 O O . SER A 1 93 ? 47.190 24.570 47.932 1.00 12.01 93 SER A O 1
ATOM 753 N N . PHE A 1 94 ? 47.479 22.510 48.750 1.00 12.96 94 PHE A N 1
ATOM 754 C CA . PHE A 1 94 ? 46.711 22.758 49.968 1.00 13.12 94 PHE A CA 1
ATOM 755 C C . PHE A 1 94 ? 47.102 24.059 50.680 1.00 12.75 94 PHE A C 1
ATOM 756 O O . PHE A 1 94 ? 48.276 24.236 51.062 1.00 14.60 94 PHE A O 1
ATOM 764 N N . GLY A 1 95 ? 46.108 24.933 50.862 1.00 12.71 95 GLY A N 1
ATOM 765 C CA . GLY A 1 95 ? 46.314 26.180 51.591 1.00 12.51 95 GLY A CA 1
ATOM 766 C C . GLY A 1 95 ? 46.774 27.364 50.754 1.00 12.60 95 GLY A C 1
ATOM 767 O O . GLY A 1 95 ? 46.810 28.467 51.247 1.00 13.21 95 GLY A O 1
ATOM 768 N N . SER A 1 96 ? 47.168 27.154 49.512 1.00 11.64 96 SER A N 1
ATOM 769 C CA . SER A 1 96 ? 47.835 28.182 48.733 1.00 12.22 96 SER A CA 1
ATOM 770 C C . SER A 1 96 ? 46.863 28.947 47.848 1.00 12.06 96 SER A C 1
ATOM 771 O O . SER A 1 96 ? 45.932 28.365 47.274 1.00 12.71 96 SER A O 1
ATOM 774 N N . ASN A 1 97 ? 47.097 30.235 47.620 1.00 12.07 97 ASN A N 1
ATOM 775 C CA . ASN A 1 97 ? 46.351 30.874 46.519 1.00 11.96 97 ASN A CA 1
ATOM 776 C C . ASN A 1 97 ? 47.133 31.043 45.239 1.00 12.69 97 ASN A C 1
ATOM 777 O O . ASN A 1 97 ? 46.722 31.811 44.358 1.00 13.72 97 ASN A O 1
ATOM 782 N N . THR A 1 98 ? 48.201 30.258 45.092 1.00 12.55 98 THR A N 1
ATOM 783 C CA . THR A 1 98 ? 48.801 30.067 43.790 1.00 13.42 98 THR A CA 1
ATOM 784 C C . THR A 1 98 ? 48.141 28.837 43.160 1.00 13.33 98 THR A C 1
ATOM 785 O O . THR A 1 98 ? 48.444 27.702 43.509 1.00 13.71 98 THR A O 1
ATOM 789 N N . SER A 1 99 ? 47.23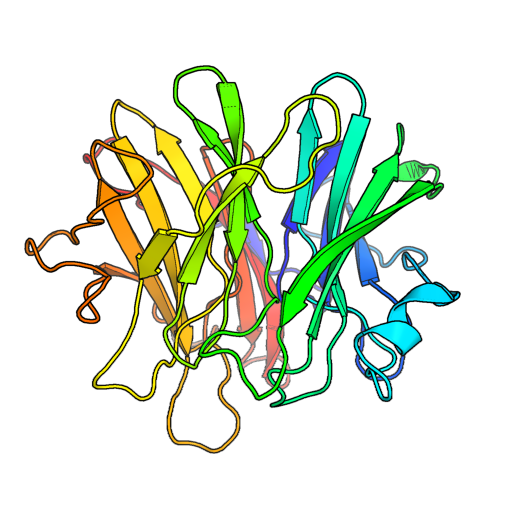0 29.115 42.234 1.00 13.59 99 SER A N 1
ATOM 790 C CA . SER A 1 99 ? 46.278 28.142 41.719 1.00 13.23 99 SER A CA 1
ATOM 791 C C . SER A 1 99 ? 45.843 28.477 40.315 1.00 13.80 99 SER A C 1
ATOM 792 O O . SER A 1 99 ? 46.030 29.580 39.839 1.00 14.27 99 SER A O 1
ATOM 795 N N . ALA A 1 100 ? 45.256 27.498 39.627 1.00 13.61 100 ALA A N 1
ATOM 796 C CA . ALA A 1 100 ? 44.712 27.765 38.296 1.00 13.95 100 ALA A CA 1
ATOM 797 C C . ALA A 1 100 ? 43.478 26.943 38.060 1.00 15.27 100 ALA A C 1
ATOM 798 O O . ALA A 1 100 ? 43.343 25.841 38.574 1.00 14.56 100 ALA A O 1
ATOM 800 N N . ILE A 1 101 ? 42.569 27.498 37.283 1.00 14.34 101 ILE A N 1
ATOM 801 C CA . ILE A 1 101 ? 41.422 26.744 36.786 1.00 14.98 101 ILE A CA 1
ATOM 802 C C . ILE A 1 101 ? 41.705 26.434 35.334 1.00 14.40 101 ILE A C 1
ATOM 803 O O . ILE A 1 101 ? 42.047 27.319 34.553 1.00 13.81 101 ILE A O 1
ATOM 808 N N . GLY A 1 102 ? 41.566 25.147 34.992 1.00 13.51 102 GLY A N 1
ATOM 809 C CA . GLY A 1 102 ? 41.709 24.678 33.622 1.00 13.49 102 GLY A CA 1
ATOM 810 C C . GLY A 1 102 ? 40.358 24.231 33.078 1.00 12.83 102 GLY A C 1
ATOM 811 O O . GLY A 1 102 ? 39.357 24.140 33.796 1.00 12.33 102 GLY A O 1
ATOM 812 N N . LEU A 1 103 ? 40.343 23.989 31.796 1.00 12.58 103 LEU A N 1
ATOM 813 C CA . LEU A 1 103 ? 39.129 23.563 31.064 1.00 12.71 103 LEU A CA 1
ATOM 814 C C . LEU A 1 103 ? 39.475 22.426 30.136 1.00 12.04 103 LEU A C 1
ATOM 815 O O . LEU A 1 103 ? 40.477 22.494 29.391 1.00 12.93 103 LEU A O 1
ATOM 820 N N . ALA A 1 104 ? 38.622 21.411 30.130 1.00 13.57 104 ALA A N 1
ATOM 821 C CA . ALA A 1 104 ? 38.703 20.366 29.132 1.00 12.96 104 ALA A CA 1
ATOM 822 C C . ALA A 1 104 ? 37.342 20.143 28.521 1.00 12.22 104 ALA A C 1
ATOM 823 O O . ALA A 1 104 ? 36.342 20.457 29.120 1.00 13.52 104 ALA A O 1
ATOM 825 N N . SER A 1 105 ? 37.312 19.535 27.347 1.00 12.55 105 SER A N 1
ATOM 826 C CA . SER A 1 105 ? 36.036 19.324 26.670 1.00 12.77 105 SER A CA 1
ATOM 827 C C . SER A 1 105 ? 35.944 17.906 26.133 1.00 12.49 105 SER A C 1
ATOM 828 O O . SER A 1 105 ? 36.958 17.270 25.859 1.00 12.46 105 SER A O 1
ATOM 831 N N . SER A 1 106 ? 34.722 17.418 25.938 1.00 12.16 106 SER A N 1
ATOM 832 C CA . SER A 1 106 ? 34.496 16.059 25.412 1.00 12.64 106 SER A CA 1
ATOM 833 C C . SER A 1 106 ? 33.116 15.971 24.791 1.00 12.71 106 SER A C 1
ATOM 834 O O . SER A 1 106 ? 32.230 16.746 25.118 1.00 13.04 106 SER A O 1
ATOM 837 N N . THR A 1 107 ? 32.910 15.005 23.908 1.00 13.55 107 THR A N 1
ATOM 838 C CA . THR A 1 107 ? 31.564 14.692 23.463 1.00 14.59 107 THR A CA 1
ATOM 839 C C . THR A 1 107 ? 31.031 13.455 24.144 1.00 14.27 107 THR A C 1
ATOM 840 O O . THR A 1 107 ? 29.924 13.063 23.843 1.00 17.42 107 THR A O 1
ATOM 844 N N . SER A 1 108 ? 31.800 12.846 25.045 1.00 16.00 108 SER A N 1
ATOM 845 C CA . SER A 1 108 ? 31.323 11.643 25.756 1.00 17.26 108 SER A CA 1
ATOM 846 C C . SER A 1 108 ? 32.078 11.361 27.049 1.00 17.10 108 SER A C 1
ATOM 847 O O . SER A 1 108 ? 33.285 11.056 27.043 1.00 18.23 108 SER A O 1
ATOM 850 N N . ILE A 1 109 ? 31.366 11.411 28.167 1.00 17.34 109 ILE A N 1
ATOM 851 C CA . ILE A 1 109 ? 31.969 11.082 29.463 1.00 18.12 109 ILE A CA 1
ATOM 852 C C . ILE A 1 109 ? 32.294 9.587 29.587 1.00 18.42 109 ILE A C 1
ATOM 853 O O . ILE A 1 109 ? 33.309 9.231 30.167 1.00 18.94 109 ILE A O 1
ATOM 858 N N . SER A 1 110 ? 31.415 8.736 29.066 1.00 19.71 110 SER A N 1
ATOM 859 C CA . SER A 1 110 ? 31.607 7.284 29.150 1.00 20.48 110 SER A CA 1
ATOM 860 C C . SER A 1 110 ? 32.849 6.836 28.369 1.00 21.86 110 SER A C 1
ATOM 861 O O . SER A 1 110 ? 33.502 5.863 28.755 1.00 21.36 110 SER A O 1
ATOM 864 N N . SER A 1 111 ? 33.195 7.574 27.305 1.00 22.77 111 SER A N 1
ATOM 865 C CA . SER A 1 111 ? 34.351 7.222 26.462 1.00 23.33 111 SER A CA 1
ATOM 866 C C . SER A 1 111 ? 35.652 7.615 27.180 1.00 23.06 111 SER A C 1
ATOM 867 O O . SER A 1 111 ? 36.682 6.946 27.014 1.00 23.23 111 SER A O 1
ATOM 870 N N . GLY A 1 112 ? 35.599 8.670 27.991 1.00 22.23 112 GLY A N 1
ATOM 871 C CA . GLY A 1 112 ? 36.726 9.084 28.816 1.00 23.42 112 GLY A CA 1
ATOM 872 C C . GLY A 1 112 ? 37.803 9.867 28.073 1.00 23.17 112 GLY A C 1
ATOM 873 O O . GLY A 1 112 ? 38.929 9.963 28.563 1.00 25.53 112 GLY A O 1
ATOM 874 N N . GLY A 1 113 ? 37.477 10.382 26.889 1.00 22.76 113 GLY A N 1
ATOM 875 C CA . GLY A 1 113 ? 38.417 11.162 26.094 1.00 22.12 113 GLY A CA 1
ATOM 876 C C . GLY A 1 113 ? 38.156 12.654 26.327 1.00 21.14 113 GLY A C 1
ATOM 877 O O . GLY A 1 113 ? 37.012 13.118 26.151 1.00 21.96 113 GLY A O 1
ATOM 878 N N . TRP A 1 114 ? 39.197 13.388 26.728 1.00 18.69 114 TRP A N 1
ATOM 879 C CA . TRP A 1 114 ? 39.092 14.822 27.043 1.00 17.51 114 TRP A CA 1
ATOM 880 C C . TRP A 1 114 ? 40.139 15.652 26.285 1.00 16.49 114 TRP A C 1
ATOM 881 O O . TRP A 1 114 ? 41.316 15.327 26.247 1.00 18.61 114 TRP A O 1
ATOM 892 N N . LYS A 1 115 ? 39.685 16.719 25.653 1.00 15.35 115 LYS A N 1
ATOM 893 C CA . LYS A 1 115 ? 40.558 17.657 24.962 1.00 14.15 115 LYS A CA 1
ATOM 894 C C . LYS A 1 115 ? 40.970 18.781 25.944 1.00 13.98 115 LYS A C 1
ATOM 895 O O . LYS A 1 115 ? 40.128 19.401 26.584 1.00 14.45 115 LYS A O 1
ATOM 901 N N . ASP A 1 116 ? 42.264 19.025 26.042 1.00 13.45 116 ASP A N 1
ATOM 902 C CA . ASP A 1 116 ? 42.820 20.112 26.827 1.00 13.48 116 ASP A CA 1
ATOM 903 C C . ASP A 1 116 ? 42.560 21.468 26.146 1.00 13.36 116 ASP A C 1
ATOM 904 O O . ASP A 1 116 ? 43.094 21.746 25.075 1.00 15.44 116 ASP A O 1
ATOM 909 N N . GLU A 1 117 ? 41.724 22.284 26.793 1.00 13.46 117 GLU A N 1
ATOM 910 C CA . GLU A 1 117 ? 41.445 23.644 26.344 1.00 13.42 117 GLU A CA 1
ATOM 911 C C . GLU A 1 117 ? 42.281 24.714 27.019 1.00 13.78 117 GLU A C 1
ATOM 912 O O . GLU A 1 117 ? 42.235 25.889 26.627 1.00 14.58 117 GLU A O 1
ATOM 918 N N . GLY A 1 118 ? 43.117 24.299 27.954 1.00 12.56 118 GLY A N 1
ATOM 919 C CA . GLY A 1 118 ? 44.061 25.209 28.569 1.00 12.58 118 GLY A CA 1
ATOM 920 C C . GLY A 1 118 ? 43.524 26.033 29.716 1.00 11.51 118 GLY A C 1
ATOM 921 O O . GLY A 1 118 ? 42.514 25.753 30.375 1.00 13.29 118 GLY A O 1
ATOM 922 N N . LEU A 1 119 ? 44.269 27.075 30.015 1.00 12.41 119 LEU A N 1
ATOM 923 C CA . LEU A 1 119 ? 44.038 27.913 31.168 1.00 13.68 119 LEU A CA 1
ATOM 924 C C . LEU A 1 119 ? 42.772 28.734 31.050 1.00 14.05 119 LEU A C 1
ATOM 925 O O . LEU A 1 119 ? 42.539 29.311 29.997 1.00 13.41 119 LEU A O 1
ATOM 930 N N . VAL A 1 120 ? 41.995 28.773 32.141 1.00 12.59 120 VAL A N 1
ATOM 931 C CA . VAL A 1 120 ? 40.802 29.630 32.249 1.00 13.79 120 VAL A CA 1
ATOM 932 C C . VAL A 1 120 ? 41.162 30.940 32.991 1.00 12.04 120 VAL A C 1
ATOM 933 O O . VAL A 1 120 ? 41.068 32.037 32.424 1.00 12.90 120 VAL A O 1
ATOM 937 N N . ILE A 1 121 ? 41.649 30.791 34.220 1.00 13.64 121 ILE A N 1
ATOM 938 C CA . ILE A 1 121 ? 42.092 31.917 35.039 1.00 13.26 121 ILE A CA 1
ATOM 939 C C . ILE A 1 121 ? 42.998 31.360 36.105 1.00 13.05 121 ILE A C 1
ATOM 940 O O . ILE A 1 121 ? 42.816 30.213 36.570 1.00 14.44 121 ILE A O 1
ATOM 945 N N . ARG A 1 122 ? 43.958 32.161 36.537 1.00 12.88 122 ARG A N 1
ATOM 946 C CA . ARG A 1 122 ? 44.858 31.751 37.615 1.00 13.35 122 ARG A CA 1
ATOM 947 C C . ARG A 1 122 ? 44.906 32.843 38.715 1.00 12.58 122 ARG A C 1
ATOM 948 O O . ARG A 1 122 ? 44.405 33.987 38.551 1.00 14.04 122 ARG A O 1
ATOM 956 N N . SER A 1 123 ? 45.519 32.458 39.824 1.00 13.82 123 SER A N 1
ATOM 957 C CA . SER A 1 123 ? 45.795 33.360 40.918 1.00 12.26 123 SER A CA 1
ATOM 958 C C . SER A 1 123 ? 47.236 33.156 41.438 1.00 13.32 123 SER A C 1
ATOM 959 O O . SER A 1 123 ? 47.804 32.074 41.274 1.00 13.53 123 SER A O 1
ATOM 962 N N . THR A 1 124 ? 47.836 34.204 42.016 1.00 12.13 124 THR A N 1
ATOM 963 C CA . THR A 1 124 ? 49.114 34.119 42.694 1.00 12.84 124 THR A CA 1
ATOM 964 C C . THR A 1 124 ? 48.999 34.756 44.048 1.00 12.56 124 THR A C 1
ATOM 965 O O . THR A 1 124 ? 47.950 35.278 44.399 1.00 11.53 124 THR A O 1
ATOM 969 N N . SER A 1 125 ? 50.098 34.740 44.805 1.00 10.39 125 SER A N 1
ATOM 970 C CA . SER A 1 125 ? 50.122 35.312 46.133 1.00 11.57 125 SER A CA 1
ATOM 971 C C . SER A 1 125 ? 49.815 36.781 46.087 1.00 11.85 125 SER A C 1
ATOM 972 O O . SER A 1 125 ? 49.491 37.389 47.107 1.00 14.71 125 SER A O 1
ATOM 975 N N . SER A 1 126 ? 49.976 37.378 44.914 1.00 12.52 126 SER A N 1
ATOM 976 C CA . SER A 1 126 ? 49.675 38.798 44.724 1.00 13.00 126 SER A CA 1
ATOM 977 C C . SER A 1 126 ? 48.196 39.121 44.552 1.00 12.16 126 SER A C 1
ATOM 978 O O . SER A 1 126 ? 47.817 40.302 44.654 1.00 14.08 126 SER A O 1
ATOM 981 N N . ASN A 1 127 ? 47.374 38.098 44.350 1.00 12.51 127 ASN A N 1
ATOM 982 C CA . ASN A 1 127 ? 45.930 38.292 44.241 1.00 12.94 127 ASN A CA 1
ATOM 983 C C . ASN A 1 127 ? 45.265 38.153 45.597 1.00 13.85 127 ASN A C 1
ATOM 984 O O . ASN A 1 127 ? 45.758 37.458 46.492 1.00 14.53 127 ASN A O 1
ATOM 989 N N . ASN A 1 128 ? 44.155 38.860 45.754 1.00 13.75 128 ASN A N 1
ATOM 990 C CA . ASN A 1 128 ? 43.293 38.762 46.930 1.00 14.40 128 ASN A CA 1
ATOM 991 C C . ASN A 1 128 ? 42.169 37.692 46.772 1.00 13.71 128 ASN A C 1
ATOM 992 O O . ASN A 1 128 ? 41.083 37.824 47.319 1.00 14.61 128 ASN A O 1
ATOM 997 N N . TYR A 1 129 ? 42.431 36.658 45.972 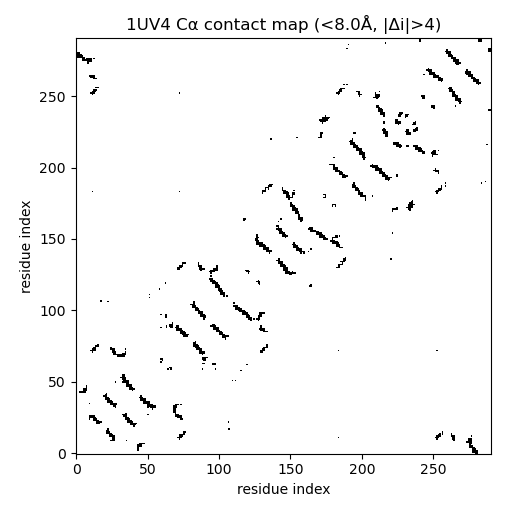1.00 12.79 129 TYR A N 1
ATOM 998 C CA . TYR A 1 129 ? 41.468 35.555 45.735 1.00 13.51 129 TYR A CA 1
ATOM 999 C C . TYR A 1 129 ? 42.243 34.306 45.332 1.00 14.37 129 TYR A C 1
ATOM 1000 O O . TYR A 1 129 ? 43.437 34.358 45.083 1.00 13.14 129 TYR A O 1
ATOM 1009 N N . ASN A 1 130 ? 41.527 33.203 45.288 1.00 14.24 130 ASN A N 1
ATOM 1010 C CA . ASN A 1 130 ? 42.096 31.891 44.960 1.00 13.21 130 ASN A CA 1
ATOM 1011 C C . ASN A 1 130 ? 41.310 31.306 43.797 1.00 13.24 130 ASN A C 1
ATOM 1012 O O . ASN A 1 130 ? 40.097 31.112 43.876 1.00 12.87 130 ASN A O 1
ATOM 1017 N N . ALA A 1 131 ? 42.020 31.017 42.711 1.00 12.96 131 ALA A N 1
ATOM 1018 C CA . ALA A 1 131 ? 41.404 30.467 41.499 1.00 12.72 131 ALA A CA 1
ATOM 1019 C C . ALA A 1 131 ? 41.221 28.955 41.581 1.00 13.03 131 ALA A C 1
ATOM 1020 O O . ALA A 1 131 ? 41.908 28.176 40.917 1.00 12.98 131 ALA A O 1
ATOM 1022 N N . ILE A 1 132 ? 40.260 28.594 42.423 1.00 12.69 132 ILE A N 1
ATOM 1023 C CA . ILE A 1 132 ? 39.762 27.245 42.537 1.00 12.39 132 ILE A CA 1
ATOM 1024 C C . ILE A 1 132 ? 38.236 27.244 42.631 1.00 13.15 132 ILE A C 1
ATOM 1025 O O . ILE A 1 132 ? 37.577 28.268 42.772 1.00 13.42 132 ILE A O 1
ATOM 1030 N N . ASP A 1 133 ? 37.687 26.048 42.571 1.00 12.62 133 ASP A N 1
ATOM 1031 C CA . ASP A 1 133 ? 36.266 25.802 42.779 1.00 13.07 133 ASP A CA 1
ATOM 1032 C C . ASP A 1 133 ? 35.367 26.433 41.705 1.00 13.89 133 ASP A C 1
ATOM 1033 O O . ASP A 1 133 ? 34.431 27.179 42.011 1.00 13.74 133 ASP A O 1
ATOM 1038 N N . PRO A 1 134 ? 35.642 26.132 40.422 1.00 13.22 134 PRO A N 1
ATOM 1039 C CA . PRO A 1 134 ? 34.841 26.730 39.333 1.00 13.68 134 PRO A CA 1
ATOM 1040 C C . PRO A 1 134 ? 33.405 26.297 39.283 1.00 13.72 134 PRO A C 1
ATOM 1041 O O . PRO A 1 134 ? 33.079 25.174 39.647 1.00 13.63 134 PRO A O 1
ATOM 1045 N N . GLU A 1 135 ? 32.568 27.174 38.754 1.00 13.27 135 GLU A N 1
ATOM 1046 C CA . GLU A 1 135 ? 31.171 26.910 38.517 1.00 14.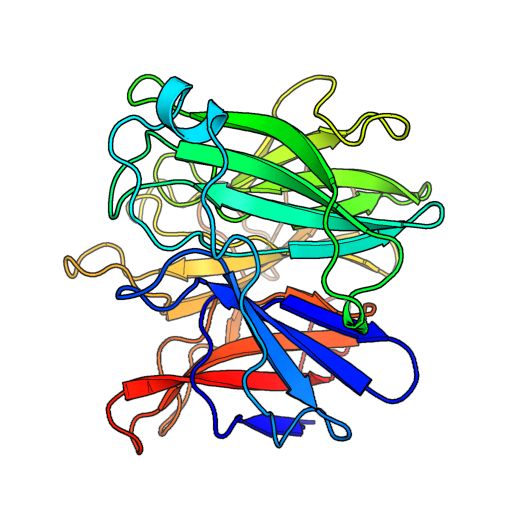18 135 GLU A CA 1
ATOM 1047 C C . GLU A 1 135 ? 30.764 27.593 37.218 1.00 14.49 135 GLU A C 1
ATOM 1048 O O . GLU A 1 135 ? 30.776 28.806 37.130 1.00 14.71 135 GLU A O 1
ATOM 1054 N N . LEU A 1 136 ? 30.334 26.811 36.249 1.00 12.68 136 LEU A N 1
ATOM 1055 C CA . LEU A 1 136 ? 29.774 27.324 34.998 1.00 13.82 136 LEU A CA 1
ATOM 1056 C C . LEU A 1 136 ? 28.285 27.552 35.234 1.00 12.80 136 LEU A C 1
ATOM 1057 O O . LEU A 1 136 ? 27.548 26.683 35.736 1.00 13.88 136 LEU A O 1
ATOM 1062 N N . THR A 1 137 ? 27.830 28.743 34.863 1.00 13.39 137 THR A N 1
ATOM 1063 C CA . THR A 1 137 ? 26.422 29.041 34.938 1.00 12.89 137 THR A CA 1
ATOM 1064 C C . THR A 1 137 ? 25.999 29.791 33.674 1.00 13.06 137 THR A C 1
ATOM 1065 O O . THR A 1 137 ? 26.818 30.146 32.842 1.00 13.87 137 THR A O 1
ATOM 1069 N N . PHE A 1 138 ? 24.714 29.957 33.550 1.00 13.42 138 PHE A N 1
ATOM 1070 C CA . PHE A 1 138 ? 24.107 30.615 32.391 1.00 14.00 138 PHE A CA 1
ATOM 1071 C C . PHE A 1 138 ? 23.183 31.702 32.841 1.00 15.19 138 PHE A C 1
ATOM 1072 O O . PHE A 1 138 ? 22.395 31.526 33.791 1.00 17.16 138 PHE A O 1
ATOM 1080 N N . ASP A 1 139 ? 23.271 32.840 32.154 1.00 14.24 139 ASP A N 1
ATOM 1081 C CA . ASP A 1 139 ? 22.430 33.966 32.528 1.00 13.50 139 ASP A CA 1
ATOM 1082 C C . ASP A 1 139 ? 21.048 33.858 31.877 1.00 12.38 139 ASP A C 1
ATOM 1083 O O . ASP A 1 139 ? 20.716 32.848 31.219 1.00 12.98 139 ASP A O 1
ATOM 1088 N N . LYS A 1 140 ? 20.194 34.849 32.101 1.00 12.37 140 LYS A N 1
ATOM 1089 C CA . LYS A 1 140 ? 18.851 34.789 31.568 1.00 12.42 140 LYS A CA 1
ATOM 1090 C C . LYS A 1 140 ? 18.746 34.685 30.047 1.00 11.68 140 LYS A C 1
ATOM 1091 O O . LYS A 1 140 ? 17.713 34.257 29.509 1.00 11.65 140 LYS A O 1
ATOM 1097 N N . ASP A 1 141 ? 19.800 35.108 29.342 1.00 12.74 141 ASP A N 1
ATOM 1098 C CA . ASP A 1 141 ? 19.898 34.954 27.893 1.00 13.32 141 ASP A CA 1
ATOM 1099 C C . ASP A 1 141 ? 20.619 33.695 27.479 1.00 12.73 141 ASP A C 1
ATOM 1100 O O . ASP A 1 141 ? 20.923 33.544 26.317 1.00 13.17 141 ASP A O 1
ATOM 1105 N N . GLY A 1 142 ? 20.819 32.778 28.408 1.00 11.25 142 GLY A N 1
ATOM 1106 C CA . GLY A 1 142 ? 21.489 31.536 28.120 1.00 12.92 142 GLY A CA 1
ATOM 1107 C C . GLY A 1 142 ? 22.965 31.584 27.871 1.00 13.68 142 GLY A C 1
ATOM 1108 O O . GLY A 1 142 ? 23.542 30.597 27.457 1.00 14.64 142 GLY A O 1
ATOM 1109 N N . ASN A 1 143 ? 23.593 32.712 28.167 1.00 12.59 143 ASN A N 1
ATOM 1110 C CA . ASN A 1 143 ? 25.010 32.867 27.922 1.00 11.22 143 ASN A CA 1
ATOM 1111 C C . ASN A 1 143 ? 25.880 32.575 29.144 1.00 11.33 143 ASN A C 1
ATOM 1112 O O . ASN A 1 143 ? 25.477 32.816 30.273 1.00 12.24 143 ASN A O 1
ATOM 1117 N N . PRO A 1 144 ? 27.056 32.001 28.910 1.00 11.48 144 PRO A N 1
ATOM 1118 C CA . PRO A 1 144 ? 27.886 31.483 29.990 1.00 10.98 144 PRO A CA 1
ATOM 1119 C C . PRO A 1 144 ? 28.655 32.507 30.828 1.00 11.99 144 PRO A C 1
ATOM 1120 O O . PRO A 1 144 ? 29.217 33.465 30.285 1.00 11.75 144 PRO A O 1
ATOM 1124 N N . TRP A 1 145 ? 28.772 32.202 32.108 1.00 12.25 145 TRP A N 1
ATOM 1125 C CA . TRP A 1 145 ? 29.542 32.937 33.092 1.00 11.41 145 TRP A CA 1
ATOM 1126 C C . TRP A 1 145 ? 30.213 31.905 33.999 1.00 12.04 145 TRP A C 1
ATOM 1127 O O . TRP A 1 145 ? 29.753 30.772 34.143 1.00 13.48 145 TRP A O 1
ATOM 1138 N N . LEU A 1 146 ? 31.281 32.339 34.635 1.00 12.49 146 LEU A N 1
ATOM 1139 C CA . LEU A 1 146 ? 32.040 31.457 35.563 1.00 13.24 146 LEU A CA 1
ATOM 1140 C C . LEU A 1 146 ? 32.168 32.110 36.936 1.00 13.84 146 LEU A C 1
ATOM 1141 O O . LEU A 1 146 ? 32.643 33.242 37.042 1.00 13.70 146 LEU A O 1
ATOM 1146 N N . ALA A 1 147 ? 31.732 31.392 37.966 1.00 14.13 147 ALA A N 1
ATOM 1147 C CA . ALA A 1 147 ? 32.010 31.800 39.357 1.00 13.24 147 ALA A CA 1
ATOM 1148 C C . ALA A 1 147 ? 33.109 30.899 39.916 1.00 13.97 147 ALA A C 1
ATOM 1149 O O . ALA A 1 147 ? 33.331 29.777 39.473 1.00 14.36 147 ALA A O 1
ATOM 1151 N N . PHE A 1 148 ? 33.850 31.427 40.873 1.00 14.19 148 PHE A N 1
ATOM 1152 C CA . PHE A 1 148 ? 34.893 30.654 41.541 1.00 13.84 148 PHE A CA 1
ATOM 1153 C C . PHE A 1 148 ? 35.314 31.338 42.820 1.00 13.42 148 PHE A C 1
ATOM 1154 O O . PHE A 1 148 ? 34.928 32.428 43.133 1.00 14.22 148 PHE A O 1
ATOM 1162 N N . GLY A 1 149 ? 36.103 30.628 43.593 1.00 14.55 149 GLY A N 1
ATOM 1163 C CA . GLY A 1 149 ? 36.791 31.176 44.759 1.00 13.93 149 GLY A CA 1
ATOM 1164 C C . GLY A 1 149 ? 36.793 30.313 46.000 1.00 13.31 149 GLY A C 1
ATOM 1165 O O . GLY A 1 149 ? 36.003 29.396 46.175 1.00 14.16 149 GLY A O 1
ATOM 1166 N N . SER A 1 150 ? 37.695 30.671 46.906 1.00 13.00 150 SER A N 1
ATOM 1167 C CA . SER A 1 150 ? 37.901 30.037 48.191 1.00 13.68 150 SER A CA 1
ATOM 1168 C C . SER A 1 150 ? 38.825 30.912 49.016 1.00 12.71 150 SER A C 1
ATOM 1169 O O . SER A 1 150 ? 39.979 31.138 48.629 1.00 14.47 150 SER A O 1
ATOM 1172 N N . PHE A 1 151 ? 38.328 31.378 50.146 1.00 12.61 151 PHE A N 1
ATOM 1173 C CA . PHE A 1 151 ? 39.113 32.160 51.116 1.00 12.94 151 PHE A CA 1
ATOM 1174 C C . PHE A 1 151 ? 39.592 33.475 50.512 1.00 12.30 151 PHE A C 1
ATOM 1175 O O . PHE A 1 151 ? 39.094 33.907 49.464 1.00 13.35 151 PHE A O 1
ATOM 1183 N N . TRP A 1 152 ? 40.452 34.176 51.228 1.00 12.65 152 TRP A N 1
ATOM 1184 C CA . TRP A 1 152 ? 40.843 35.537 50.851 1.00 12.17 152 TRP A CA 1
ATOM 1185 C C . TRP A 1 152 ? 39.583 36.396 50.684 1.00 12.20 152 TRP A C 1
ATOM 1186 O O . TRP A 1 152 ? 38.757 36.328 51.598 1.00 12.21 152 TRP A O 1
ATOM 1197 N N . SER A 1 153 ? 39.434 37.170 49.605 1.00 12.42 153 SER A N 1
ATOM 1198 C CA . SER A 1 153 ? 38.282 38.092 49.498 1.00 12.40 153 SER A CA 1
ATOM 1199 C C . SER A 1 153 ? 37.050 37.371 48.922 1.00 13.08 153 SER A C 1
ATOM 1200 O O . SER A 1 153 ? 36.030 38.040 48.681 1.00 12.95 153 SER A O 1
ATOM 1203 N N . GLY A 1 154 ? 37.118 36.032 48.740 1.00 13.25 154 GLY A N 1
ATOM 1204 C CA . GLY A 1 154 ? 35.918 35.247 48.475 1.00 14.11 154 GLY A CA 1
ATOM 1205 C C . GLY A 1 154 ? 35.611 34.876 47.042 1.00 13.47 154 GLY A C 1
ATOM 1206 O O . GLY A 1 154 ? 36.464 34.583 46.243 1.00 13.27 154 GLY A O 1
ATOM 1207 N N . ILE A 1 155 ? 34.324 34.945 46.722 1.00 13.44 155 ILE A N 1
ATOM 1208 C CA . ILE A 1 155 ? 33.764 34.475 45.464 1.00 13.33 155 ILE A CA 1
ATOM 1209 C C . ILE A 1 155 ? 33.716 35.548 44.398 1.00 12.78 155 ILE A C 1
ATOM 1210 O O . ILE A 1 155 ? 33.265 36.671 44.626 1.00 13.96 155 ILE A O 1
ATOM 1215 N N . LYS A 1 156 ? 34.272 35.153 43.237 1.00 12.57 156 LYS A N 1
ATOM 1216 C CA . LYS A 1 156 ? 34.394 36.020 42.073 1.00 12.48 156 LYS A CA 1
ATOM 1217 C C . LYS A 1 156 ? 33.545 35.471 40.933 1.00 13.27 156 LYS A C 1
ATOM 1218 O O . LYS A 1 156 ? 33.193 34.307 40.925 1.00 13.43 156 LYS A O 1
ATOM 1224 N N . LEU A 1 157 ? 33.305 36.340 39.963 1.00 13.03 157 LEU A N 1
ATOM 1225 C CA . LEU A 1 157 ? 32.444 36.068 38.813 1.00 13.11 157 LEU A CA 1
ATOM 1226 C C . LEU A 1 157 ? 32.964 36.787 37.562 1.00 13.49 157 LEU A C 1
ATOM 1227 O O . LEU A 1 157 ? 33.296 37.939 37.625 1.00 14.20 157 LEU A O 1
ATOM 1232 N N . THR A 1 158 ? 33.051 36.049 36.451 1.00 13.94 158 THR A N 1
ATOM 1233 C CA . THR A 1 158 ? 33.370 36.643 35.175 1.00 13.20 158 THR A CA 1
ATOM 1234 C C . THR A 1 158 ? 32.423 36.081 34.107 1.00 12.48 158 THR A C 1
ATOM 1235 O O . THR A 1 158 ? 32.050 34.911 34.126 1.00 13.91 158 THR A O 1
ATOM 1239 N N . LYS A 1 159 ? 32.141 36.918 33.136 1.00 12.19 159 LYS A N 1
ATOM 1240 C CA . LYS A 1 159 ? 31.463 36.478 31.918 1.00 12.04 159 LYS A CA 1
ATOM 1241 C C . LYS A 1 159 ? 32.461 35.623 31.152 1.00 12.19 159 LYS A C 1
ATOM 1242 O O . LYS A 1 159 ? 33.709 35.764 31.282 1.00 12.45 159 LYS A O 1
ATOM 1248 N N . LEU A 1 160 ? 31.950 34.743 30.309 1.00 11.90 160 LEU A N 1
ATOM 1249 C CA . LEU A 1 160 ? 32.761 33.924 29.430 1.00 12.25 160 LEU A CA 1
ATOM 1250 C C . LEU A 1 160 ? 32.420 34.207 27.976 1.00 11.62 160 LEU A C 1
ATOM 1251 O O . LEU A 1 160 ? 31.284 34.483 27.613 1.00 12.66 160 LEU A O 1
ATOM 1256 N N . ASP A 1 161 ? 33.421 34.070 27.105 1.00 12.32 161 ASP A N 1
ATOM 1257 C CA . ASP A 1 161 ? 33.181 34.134 25.683 1.00 12.34 161 ASP A CA 1
ATOM 1258 C C . ASP A 1 161 ? 32.510 32.824 25.274 1.00 13.70 161 ASP A C 1
ATOM 1259 O O . ASP A 1 161 ? 33.029 31.754 25.555 1.00 13.40 161 ASP A O 1
ATOM 1264 N N . LYS A 1 162 ? 31.371 32.901 24.590 1.00 14.07 162 LYS A N 1
ATOM 1265 C CA . LYS A 1 162 ? 30.583 31.688 24.343 1.00 17.99 162 LYS A CA 1
ATOM 1266 C C . LYS A 1 162 ? 31.267 30.786 23.310 1.00 18.84 162 LYS A C 1
ATOM 1267 O O . LYS A 1 162 ? 31.035 29.582 23.303 1.00 21.43 162 LYS A O 1
ATOM 1273 N N . SER A 1 163 ? 32.160 31.345 22.506 1.00 18.06 163 SER A N 1
ATOM 1274 C CA . SER A 1 163 ? 32.882 30.571 21.516 1.00 19.59 163 SER A CA 1
ATOM 1275 C C . SER A 1 163 ? 34.203 29.966 21.992 1.00 18.81 163 SER A C 1
ATOM 1276 O O . SER A 1 163 ? 34.686 29.059 21.329 1.00 21.96 163 SER A O 1
ATOM 1279 N N . THR A 1 164 ? 34.821 30.480 23.068 1.00 14.95 164 THR A N 1
ATOM 1280 C CA . THR A 1 164 ? 36.022 29.849 23.607 1.00 13.85 164 THR A CA 1
ATOM 1281 C C . THR A 1 164 ? 35.834 29.302 25.013 1.00 12.21 164 THR A C 1
ATOM 1282 O O . THR A 1 164 ? 36.709 28.577 25.525 1.00 13.23 164 THR A O 1
ATOM 1286 N N . MET A 1 165 ? 34.774 29.731 25.698 1.00 11.19 165 MET A N 1
ATOM 1287 C CA . MET A 1 165 ? 34.503 29.348 27.070 1.00 12.75 165 MET A CA 1
ATOM 1288 C C . MET A 1 165 ? 35.554 29.834 28.080 1.00 12.63 165 MET A C 1
ATOM 1289 O O . MET A 1 165 ? 35.690 29.292 29.180 1.00 13.91 165 MET A O 1
ATOM 1294 N N . LYS A 1 166 ? 36.243 30.914 27.737 1.00 11.31 166 LYS A N 1
ATOM 1295 C CA . LYS A 1 166 ? 37.248 31.575 28.614 1.00 12.54 166 LYS A CA 1
ATOM 1296 C C . LYS A 1 166 ? 36.766 32.988 29.010 1.00 12.08 166 LYS A C 1
ATOM 1297 O O . LYS A 1 166 ? 35.871 33.552 28.328 1.00 12.16 166 LYS A O 1
ATOM 1303 N N . PRO A 1 167 ? 37.360 33.570 30.044 1.00 12.69 167 PRO A N 1
ATOM 1304 C CA . PRO A 1 167 ? 36.882 34.853 30.546 1.00 12.21 167 PRO A CA 1
ATOM 1305 C C . PRO A 1 167 ? 36.967 36.012 29.563 1.00 11.89 167 PRO A C 1
ATOM 1306 O O . PRO A 1 167 ? 37.917 36.145 28.744 1.00 12.27 167 PRO A O 1
ATOM 1310 N N . THR A 1 168 ? 35.960 36.884 29.731 1.00 11.71 168 THR A N 1
ATOM 1311 C CA . THR A 1 168 ? 35.880 38.159 29.031 1.00 12.07 168 THR A CA 1
ATOM 1312 C C . THR A 1 168 ? 35.355 39.189 30.010 1.00 11.29 168 THR A C 1
ATOM 1313 O O . THR A 1 168 ? 34.578 38.856 30.884 1.00 12.83 168 THR A O 1
ATOM 1317 N N . GLY A 1 169 ? 35.765 40.430 29.840 1.00 11.63 169 GLY A N 1
ATOM 1318 C CA . GLY A 1 169 ? 35.298 41.523 30.682 1.00 11.41 169 GLY A CA 1
ATOM 1319 C C . GLY A 1 169 ? 35.932 41.574 32.059 1.00 12.87 169 GLY A C 1
ATOM 1320 O O . GLY A 1 169 ? 37.025 41.060 32.308 1.00 14.10 169 GLY A O 1
ATOM 1321 N N . SER A 1 170 ? 35.217 42.236 32.971 1.00 14.46 170 SER A N 1
ATOM 1322 C CA . SER A 1 170 ? 35.675 42.481 34.325 1.00 14.01 170 SER A CA 1
ATOM 1323 C C . SER A 1 170 ? 35.428 41.295 35.256 1.00 13.32 170 SER A C 1
ATOM 1324 O O . SER A 1 170 ? 34.532 40.486 35.049 1.00 13.26 170 SER A O 1
ATOM 1327 N N . LEU A 1 171 ? 36.222 41.229 36.303 1.00 12.18 171 LEU A N 1
ATOM 1328 C CA . LEU A 1 171 ? 36.057 40.284 37.379 1.00 13.65 171 LEU A CA 1
ATOM 1329 C C . LEU A 1 171 ? 35.243 40.913 38.496 1.00 13.84 171 LEU A C 1
ATOM 1330 O O . LEU A 1 171 ? 35.663 41.923 39.070 1.00 16.56 171 LEU A O 1
ATOM 1335 N N . TYR A 1 172 ? 34.102 40.312 38.830 1.00 12.40 172 TYR A N 1
ATOM 1336 C CA . TYR A 1 172 ? 33.152 40.831 39.810 1.00 12.43 172 TYR A CA 1
ATOM 1337 C C . TYR A 1 172 ? 33.285 40.031 41.109 1.00 12.98 172 TYR A C 1
ATOM 1338 O O . TYR A 1 172 ? 33.706 38.871 41.109 1.00 14.97 172 TYR A O 1
ATOM 1347 N N . SER A 1 173 ? 32.984 40.714 42.198 1.00 13.66 173 SER A N 1
ATOM 1348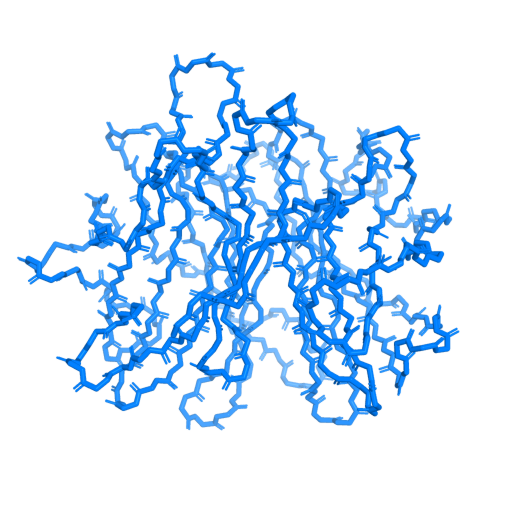 C CA . SER A 1 173 ? 32.923 40.122 43.538 1.00 13.45 173 SER A CA 1
ATOM 1349 C C . SER A 1 173 ? 31.486 39.900 43.940 1.00 13.08 173 SER A C 1
ATOM 1350 O O . SER A 1 173 ? 30.684 40.804 43.884 1.00 13.55 173 SER A O 1
ATOM 1353 N N . ILE A 1 174 ? 31.154 38.665 44.340 1.00 12.02 174 ILE A N 1
ATOM 1354 C CA . ILE A 1 174 ? 29.750 38.341 44.658 1.00 11.89 174 ILE A CA 1
ATOM 1355 C C . ILE A 1 174 ? 29.473 37.737 46.034 1.00 11.94 174 ILE A C 1
ATOM 1356 O O . ILE A 1 174 ? 28.319 37.747 46.477 1.00 12.18 174 ILE A O 1
ATOM 1361 N N . ALA A 1 175 ? 30.505 37.257 46.748 1.00 12.44 175 ALA A N 1
ATOM 1362 C CA . ALA A 1 175 ? 30.320 36.846 48.145 1.00 12.16 175 ALA A CA 1
ATOM 1363 C C . ALA A 1 175 ? 31.633 36.898 48.863 1.00 12.70 175 ALA A C 1
ATOM 1364 O O . ALA A 1 175 ? 32.672 36.626 48.283 1.00 13.08 175 ALA A O 1
ATOM 1366 N N . ALA A 1 176 ? 31.578 37.312 50.126 1.00 12.25 176 ALA A N 1
ATOM 1367 C CA . ALA A 1 176 ? 32.792 37.421 50.956 1.00 12.32 176 ALA A CA 1
ATOM 1368 C C . ALA A 1 176 ? 32.412 37.225 52.420 1.00 11.76 176 ALA A C 1
ATOM 1369 O O . ALA A 1 176 ? 31.271 37.433 52.819 1.00 12.26 176 ALA A O 1
ATOM 1371 N N . ARG A 1 177 ? 33.394 36.884 53.260 1.00 11.56 177 ARG A N 1
ATOM 1372 C CA . ARG A 1 177 ? 33.209 36.872 54.700 1.00 12.20 177 ARG A CA 1
ATOM 1373 C C . ARG A 1 177 ? 34.327 37.665 55.363 1.00 13.29 177 ARG A C 1
ATOM 1374 O O . ARG A 1 177 ? 35.194 37.102 56.007 1.00 12.88 177 ARG A O 1
ATOM 1382 N N . PRO A 1 178 ? 34.257 38.992 55.228 1.00 14.89 178 PRO A N 1
ATOM 1383 C CA . PRO A 1 178 ? 35.357 39.878 55.674 1.00 14.93 178 PRO A CA 1
ATOM 1384 C C . PRO A 1 178 ? 35.654 39.769 57.157 1.00 15.70 178 PRO A C 1
ATOM 1385 O O . PRO A 1 178 ? 36.832 40.003 57.536 1.00 15.98 178 PRO A O 1
ATOM 1389 N N . ASN A 1 179 ? 34.648 39.419 57.970 1.00 14.29 179 ASN A N 1
ATOM 1390 C CA . ASN A 1 179 ? 34.825 39.329 59.423 1.00 15.36 179 ASN A CA 1
ATOM 1391 C C . ASN A 1 179 ? 34.886 37.901 59.955 1.00 14.98 179 ASN A C 1
ATOM 1392 O O . ASN A 1 179 ? 34.985 37.683 61.166 1.00 15.91 179 ASN A O 1
ATOM 1397 N N . ASN A 1 180 ? 34.938 36.918 59.060 1.00 14.88 180 ASN A N 1
ATOM 1398 C CA . ASN A 1 180 ? 35.108 35.521 59.468 1.00 15.47 180 ASN A CA 1
ATOM 1399 C C . ASN A 1 180 ? 36.194 34.858 58.619 1.00 16.15 180 ASN A C 1
ATOM 1400 O O . ASN A 1 180 ? 36.044 33.732 58.145 1.00 15.61 180 ASN A O 1
ATOM 1405 N N . GLY A 1 181 ? 37.276 35.604 58.402 1.00 14.39 181 GLY A N 1
ATOM 1406 C CA . GLY A 1 181 ? 38.468 35.087 57.792 1.00 14.29 181 GLY A CA 1
ATOM 1407 C C . GLY A 1 181 ? 38.383 34.717 56.344 1.00 12.34 181 GLY A C 1
ATOM 1408 O O . GLY A 1 181 ? 39.265 34.014 55.825 1.00 13.55 181 GLY A O 1
ATOM 1409 N N . GLY A 1 182 ? 37.339 35.185 55.650 1.00 10.02 182 GLY A N 1
ATOM 1410 C CA . GLY A 1 182 ? 37.098 34.796 54.275 1.00 9.56 182 GLY A CA 1
ATOM 1411 C C . GLY A 1 182 ? 36.736 33.342 54.131 1.00 10.76 182 GLY A C 1
ATOM 1412 O O . GLY A 1 182 ? 36.886 32.772 53.071 1.00 11.08 182 GLY A O 1
ATOM 1413 N N . ALA A 1 183 ? 36.166 32.735 55.172 1.00 10.01 183 ALA A N 1
ATOM 1414 C CA . ALA A 1 183 ? 35.956 31.304 55.171 1.00 10.50 183 ALA A CA 1
ATOM 1415 C C . ALA A 1 183 ? 34.703 30.899 54.417 1.00 10.77 183 ALA A C 1
ATOM 1416 O O . ALA A 1 183 ? 33.684 30.488 54.990 1.00 11.30 183 ALA A O 1
ATOM 1418 N N . LEU A 1 184 ? 34.774 31.031 53.103 1.00 11.36 184 LEU A N 1
ATOM 1419 C CA . LEU A 1 184 ? 33.744 30.539 52.211 1.00 11.64 184 LEU A CA 1
ATOM 1420 C C . LEU A 1 184 ? 34.376 30.085 50.886 1.00 11.16 184 LEU A C 1
ATOM 1421 O O . LEU A 1 184 ? 35.498 30.488 50.570 1.00 10.68 184 LEU A O 1
ATOM 1426 N N . GLU A 1 185 ? 33.676 29.198 50.191 1.00 11.89 185 GLU A N 1
ATOM 1427 C CA . GLU A 1 185 ? 34.188 28.557 48.984 1.00 12.39 185 GLU A CA 1
ATOM 1428 C C . GLU A 1 185 ? 33.066 27.981 48.154 1.00 11.95 185 GLU A C 1
ATOM 1429 O O . GLU A 1 185 ? 31.920 27.980 48.543 1.00 12.21 185 GLU A O 1
ATOM 1435 N N . ALA A 1 186 ? 33.437 27.476 46.994 1.00 12.64 186 ALA A N 1
ATOM 1436 C CA . ALA A 1 186 ? 32.593 26.472 46.304 1.00 13.35 186 ALA A CA 1
ATOM 1437 C C . ALA A 1 186 ? 31.257 27.056 45.894 1.00 12.71 186 ALA A C 1
ATOM 1438 O O . ALA A 1 186 ? 30.219 26.538 46.206 1.00 13.81 186 ALA A O 1
ATOM 1440 N N . PRO A 1 187 ? 31.278 28.072 45.067 1.00 12.31 187 PRO A N 1
ATOM 1441 C CA . PRO A 1 187 ? 29.997 28.599 44.603 1.00 12.50 187 PRO A CA 1
ATOM 1442 C C . PRO A 1 187 ? 29.232 27.657 43.667 1.00 11.44 187 PRO A C 1
ATOM 1443 O O . PRO A 1 187 ? 29.784 26.878 42.925 1.00 11.87 187 PRO A O 1
ATOM 1447 N N . THR A 1 188 ? 27.899 27.818 43.735 1.00 11.63 188 THR A N 1
ATOM 1448 C CA . THR A 1 188 ? 26.991 27.300 42.722 1.00 12.73 188 THR A CA 1
ATOM 1449 C C . THR A 1 188 ? 25.938 28.368 42.460 1.00 11.56 188 THR A C 1
ATOM 1450 O O . THR A 1 188 ? 25.537 29.059 43.352 1.00 13.02 188 THR A O 1
ATOM 1454 N N . LEU A 1 189 ? 25.576 28.553 41.198 1.00 13.76 189 LEU A N 1
ATOM 1455 C CA . LEU A 1 189 ? 24.776 29.688 40.777 1.00 12.73 189 LEU A CA 1
ATOM 1456 C C . LEU A 1 189 ? 23.820 29.257 39.706 1.00 13.77 189 LEU A C 1
ATOM 1457 O O . LEU A 1 189 ? 24.245 28.626 38.746 1.00 14.69 189 LEU A O 1
ATOM 1464 N N . THR A 1 190 ? 22.540 29.632 39.847 1.00 12.30 190 THR A N 1
ATOM 1465 C CA . THR A 1 190 ? 21.505 29.276 38.891 1.00 12.86 190 THR A CA 1
ATOM 1466 C C . THR A 1 190 ? 20.510 30.411 38.786 1.00 12.41 190 THR A C 1
ATOM 1467 O O . THR A 1 190 ? 20.368 31.202 39.722 1.00 13.70 190 THR A O 1
ATOM 1471 N N . TYR A 1 191 ? 19.826 30.484 37.645 1.00 12.19 191 TYR A N 1
ATOM 1472 C CA . TYR A 1 191 ? 18.766 31.460 37.430 1.00 12.38 191 TYR A CA 1
ATOM 1473 C C . TYR A 1 191 ? 17.413 30.728 37.412 1.00 13.90 191 TYR A C 1
ATOM 1474 O O . TYR A 1 191 ? 17.196 29.831 36.582 1.00 13.80 191 TYR A O 1
ATOM 1483 N N . GLN A 1 192 ? 16.521 31.094 38.344 1.00 13.90 192 GLN A N 1
ATOM 1484 C CA . GLN A 1 192 ? 15.201 30.461 38.465 1.00 15.13 192 GLN A CA 1
ATOM 1485 C C . GLN A 1 192 ? 14.198 31.539 38.822 1.00 15.16 192 GLN A C 1
ATOM 1486 O O . GLN A 1 192 ? 14.461 32.333 39.724 1.00 14.70 192 GLN A O 1
ATOM 1492 N N . ASN A 1 193 ? 13.061 31.565 38.129 1.00 14.98 193 ASN A N 1
ATOM 1493 C CA . ASN A 1 193 ? 11.943 32.456 38.506 1.00 15.41 193 ASN A CA 1
ATOM 1494 C C . ASN A 1 193 ? 12.332 33.914 38.687 1.00 14.19 193 ASN A C 1
ATOM 1495 O O . ASN A 1 193 ? 11.887 34.610 39.622 1.00 14.93 193 ASN A O 1
ATOM 1500 N N . GLY A 1 194 ? 13.135 34.397 37.769 1.00 13.36 194 GLY A N 1
ATOM 1501 C CA . GLY A 1 194 ? 13.413 35.805 37.732 1.00 13.33 194 GLY A CA 1
ATOM 1502 C C . GLY A 1 194 ? 14.502 36.236 38.669 1.00 12.50 194 GLY A C 1
ATOM 1503 O O . GLY A 1 194 ? 14.783 37.424 38.694 1.00 14.88 194 GLY A O 1
ATOM 1504 N N . TYR A 1 195 ? 15.123 35.294 39.390 1.00 11.84 195 TYR A N 1
ATOM 1505 C CA . TYR A 1 195 ? 16.263 35.600 40.252 1.00 12.26 195 TYR A CA 1
ATOM 1506 C C . TYR A 1 195 ? 17.475 34.748 39.974 1.00 11.58 195 TYR A C 1
ATOM 1507 O O . TYR A 1 195 ? 17.364 33.574 39.631 1.00 11.71 195 TYR A O 1
ATOM 1516 N N . TYR A 1 196 ? 18.620 35.368 40.171 1.00 11.12 196 TYR A N 1
ATOM 1517 C CA . TYR A 1 196 ? 19.878 34.643 40.312 1.00 11.98 196 TYR A CA 1
ATOM 1518 C C . TYR A 1 196 ? 20.027 34.192 41.753 1.00 11.85 196 TYR A C 1
ATOM 1519 O O . TYR A 1 196 ? 19.799 34.954 42.688 1.00 12.36 196 TYR A O 1
ATOM 1528 N N . TYR A 1 197 ? 20.382 32.926 41.932 1.00 11.94 197 TYR A N 1
ATOM 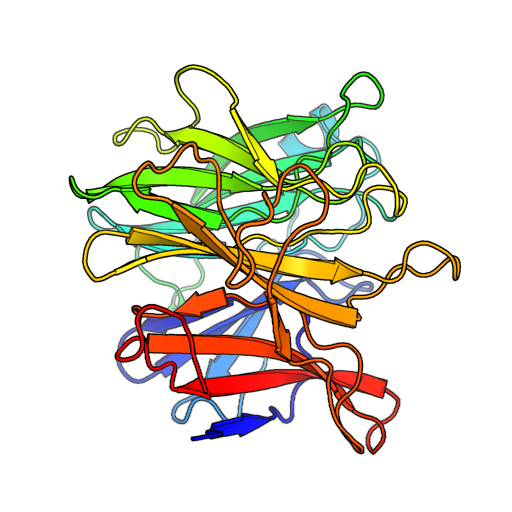1529 C CA . TYR A 1 197 ? 20.655 32.355 43.245 1.00 12.33 197 TYR A CA 1
ATOM 1530 C C . TYR A 1 197 ? 22.081 31.902 43.349 1.00 12.72 197 TYR A C 1
ATOM 1531 O O . TYR A 1 197 ? 22.560 31.189 42.457 1.00 13.93 197 TYR A O 1
ATOM 1540 N N . LEU A 1 198 ? 22.748 32.311 44.412 1.00 12.58 198 LEU A N 1
ATOM 1541 C CA . LEU A 1 198 ? 24.116 31.896 44.729 1.00 12.60 198 LEU A CA 1
ATOM 1542 C C . LEU A 1 198 ? 24.096 31.071 46.016 1.00 13.04 198 LEU A C 1
ATOM 1543 O O . LEU A 1 198 ? 23.576 31.520 47.029 1.00 13.65 198 LEU A O 1
ATOM 1548 N N . MET A 1 199 ? 24.611 29.857 45.976 1.00 13.09 199 MET A N 1
ATOM 1549 C CA . MET A 1 199 ? 24.917 29.097 47.166 1.00 13.00 199 MET A CA 1
ATOM 1550 C C . MET A 1 199 ? 26.431 29.006 47.322 1.00 12.84 199 MET A C 1
ATOM 1551 O O . MET A 1 199 ? 27.150 28.896 46.340 1.00 13.81 199 MET A O 1
ATOM 1556 N N . VAL A 1 200 ? 26.908 29.099 48.560 1.00 12.65 200 VAL A N 1
ATOM 1557 C CA . VAL A 1 200 ? 28.314 28.920 48.865 1.00 13.57 200 VAL A CA 1
ATOM 1558 C C . VAL A 1 200 ? 28.427 27.960 50.055 1.00 12.50 200 VAL A C 1
ATOM 1559 O O . VAL A 1 200 ? 27.466 27.722 50.778 1.00 13.45 200 VAL A O 1
ATOM 1563 N N . SER A 1 201 ? 29.585 27.326 50.192 1.00 12.32 201 SER A N 1
ATOM 1564 C CA . SER A 1 201 ? 29.937 26.634 51.420 1.00 12.16 201 SER A CA 1
ATOM 1565 C C . SER A 1 201 ? 30.623 27.615 52.373 1.00 12.63 201 SER A C 1
ATOM 1566 O O . SER A 1 201 ? 31.580 28.263 51.979 1.00 12.69 201 SER A O 1
ATOM 1569 N N . PHE A 1 202 ? 30.109 27.764 53.585 1.00 12.81 202 PHE A N 1
ATOM 1570 C CA . PHE A 1 202 ? 30.821 28.437 54.664 1.00 12.84 202 PHE A CA 1
ATOM 1571 C C . PHE A 1 202 ? 31.718 27.361 55.277 1.00 13.81 202 PHE A C 1
ATOM 1572 O O . PHE A 1 202 ? 31.252 26.247 55.525 1.00 15.57 202 PHE A O 1
ATOM 1580 N N . ASP A 1 203 ? 32.968 27.684 55.531 1.00 13.80 203 ASP A N 1
ATOM 1581 C CA . ASP A 1 203 ? 33.951 26.736 56.061 1.00 13.65 203 ASP A CA 1
ATOM 1582 C C . ASP A 1 203 ? 34.280 27.141 57.480 1.00 13.69 203 ASP A C 1
ATOM 1583 O O . ASP A 1 203 ? 33.974 28.228 57.910 1.00 14.49 203 ASP A O 1
ATOM 1588 N N . LYS A 1 204 ? 34.919 26.243 58.202 1.00 14.91 204 LYS A N 1
ATOM 1589 C CA . LYS A 1 204 ? 35.511 26.605 59.477 1.00 16.19 204 LYS A CA 1
ATOM 1590 C C . LYS A 1 204 ? 36.735 27.465 59.226 1.00 17.14 204 LYS A C 1
ATOM 1591 O O . LYS A 1 204 ? 37.618 27.098 58.451 1.00 16.67 204 LYS A O 1
ATOM 1597 N N . CYS A 1 205 ? 36.790 28.617 59.888 1.00 17.05 205 CYS A N 1
ATOM 1598 C CA . CYS A 1 205 ? 37.848 29.600 59.628 1.00 18.23 205 CYS A CA 1
ATOM 1599 C C . CYS A 1 205 ? 39.082 29.354 60.462 1.00 17.59 205 CYS A C 1
ATOM 1600 O O . CYS A 1 205 ? 40.190 29.780 60.115 1.00 18.51 205 CYS A O 1
ATOM 1603 N N . CYS A 1 206 ? 38.883 28.713 61.605 1.00 18.23 206 CYS A N 1
ATOM 1604 C CA . CYS A 1 206 ? 39.777 28.928 62.727 1.00 18.48 206 CYS A CA 1
ATOM 1605 C C . CYS A 1 206 ? 40.324 27.689 63.417 1.00 18.74 206 CYS A C 1
ATOM 1606 O O . CYS A 1 206 ? 40.989 27.810 64.464 1.00 18.11 206 CYS A O 1
ATOM 1609 N N . ASP A 1 207 ? 40.101 26.525 62.795 1.00 19.14 207 ASP A N 1
ATOM 1610 C CA . ASP A 1 207 ? 40.547 25.246 63.359 1.00 19.46 207 ASP A CA 1
ATOM 1611 C C . ASP A 1 207 ? 41.789 24.661 62.675 1.00 19.70 207 ASP A C 1
ATOM 1612 O O . ASP A 1 207 ? 42.224 23.566 63.024 1.00 21.16 207 ASP A O 1
ATOM 1617 N N . GLY A 1 208 ? 42.369 25.377 61.718 1.00 19.54 208 GLY A N 1
ATOM 1618 C CA . GLY A 1 208 ? 43.557 24.886 61.019 1.00 19.25 208 GLY A CA 1
ATOM 1619 C C . GLY A 1 208 ? 43.316 23.793 59.976 1.00 18.94 208 GLY A C 1
ATOM 1620 O O . GLY A 1 208 ? 44.274 23.259 59.426 1.00 19.67 208 GLY A O 1
ATOM 1621 N N . VAL A 1 209 ? 42.056 23.468 59.701 1.00 18.11 209 VAL A N 1
ATOM 1622 C CA . VAL A 1 209 ? 41.700 22.411 58.747 1.00 18.08 209 VAL A CA 1
ATOM 1623 C C . VAL A 1 209 ? 40.821 23.007 57.663 1.00 17.01 209 VAL A C 1
ATOM 1624 O O . VAL A 1 209 ? 41.003 22.691 56.473 1.00 17.88 209 VAL A O 1
ATOM 1628 N N . ASN A 1 210 ? 39.855 23.846 58.055 1.00 16.31 210 ASN A N 1
ATOM 1629 C CA . ASN A 1 210 ? 39.053 24.604 57.091 1.00 15.11 210 ASN A CA 1
ATOM 1630 C C . ASN A 1 210 ? 38.193 23.770 56.164 1.00 16.21 210 ASN A C 1
ATOM 1631 O O . ASN A 1 210 ? 37.967 24.164 55.013 1.00 17.34 210 ASN A O 1
ATOM 1636 N N . SER A 1 211 ? 37.629 22.685 56.695 1.00 15.18 211 SER A N 1
ATOM 1637 C CA . SER A 1 211 ? 36.621 21.944 55.970 1.00 16.06 211 SER A CA 1
ATOM 1638 C C . SER A 1 211 ? 35.329 22.738 55.874 1.00 15.00 211 SER A C 1
ATOM 1639 O O . SER A 1 211 ? 35.103 23.744 56.544 1.00 14.37 211 SER A O 1
ATOM 1642 N N . 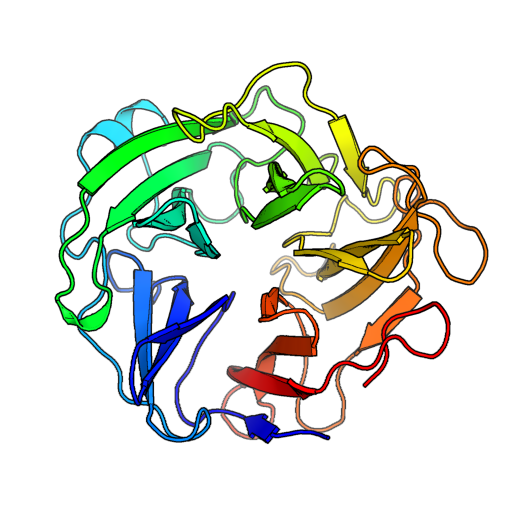THR A 1 212 ? 34.455 22.274 54.990 1.00 14.25 212 THR A N 1
ATOM 1643 C CA . THR A 1 212 ? 33.140 22.846 54.887 1.00 13.62 212 THR A CA 1
ATOM 1644 C C . THR A 1 212 ? 32.347 22.598 56.177 1.00 13.28 212 THR A C 1
ATOM 1645 O O . THR A 1 212 ? 32.587 21.660 56.893 1.00 14.37 212 THR A O 1
ATOM 1649 N N . TYR A 1 213 ? 31.379 23.463 56.425 1.00 13.10 213 TYR A N 1
ATOM 1650 C CA . TYR A 1 213 ? 30.621 23.500 57.668 1.00 13.57 213 TYR A CA 1
ATOM 1651 C C . TYR A 1 213 ? 29.116 23.715 57.424 1.00 11.75 213 TYR A C 1
ATOM 1652 O O . TYR A 1 213 ? 28.302 23.044 58.046 1.00 12.18 213 TYR A O 1
ATOM 1661 N N . LYS A 1 214 ? 28.742 24.671 56.576 1.00 11.61 214 LYS A N 1
ATOM 1662 C CA . LYS A 1 214 ? 27.338 24.916 56.274 1.00 12.80 214 LYS A CA 1
ATOM 1663 C C . LYS A 1 214 ? 27.176 25.342 54.823 1.00 13.87 214 LYS A C 1
ATOM 1664 O O . LYS A 1 214 ? 28.119 25.783 54.199 1.00 14.14 214 LYS A O 1
ATOM 1670 N N . ILE A 1 215 ? 25.977 25.161 54.270 1.00 12.82 215 ILE A N 1
ATOM 1671 C CA . ILE A 1 215 ? 25.594 25.647 52.951 1.00 12.07 215 ILE A CA 1
ATOM 1672 C C . ILE A 1 215 ? 24.721 26.879 53.141 1.00 11.99 215 ILE A C 1
ATOM 1673 O O . ILE A 1 215 ? 23.741 26.791 53.845 1.00 13.38 215 ILE A O 1
ATOM 1678 N N . ALA A 1 216 ? 25.080 27.988 52.498 1.00 12.64 216 ALA A N 1
ATOM 1679 C CA . ALA A 1 216 ? 24.422 29.300 52.662 1.00 12.67 216 ALA A CA 1
ATOM 1680 C C . ALA A 1 216 ? 23.990 29.852 51.307 1.00 13.20 216 ALA A C 1
ATOM 1681 O O . ALA A 1 216 ? 24.666 29.606 50.343 1.00 13.31 216 ALA A O 1
ATOM 1683 N N . TYR A 1 217 ? 22.905 30.647 51.282 1.00 13.72 217 TYR A N 1
ATOM 1684 C CA . TYR A 1 217 ? 22.391 31.157 50.002 1.00 13.67 217 TYR A CA 1
ATOM 1685 C C . TYR A 1 217 ? 21.867 32.576 50.029 1.00 12.99 217 TYR A C 1
ATOM 1686 O O . TYR A 1 217 ? 21.553 33.146 51.075 1.00 11.94 217 TYR A O 1
ATOM 1695 N N . GLY A 1 218 ? 21.788 33.156 48.841 1.00 12.80 218 GLY A N 1
ATOM 1696 C CA . GLY A 1 218 ? 21.211 34.482 48.668 1.00 13.19 218 GLY A CA 1
ATOM 1697 C C . GLY A 1 218 ? 20.721 34.614 47.238 1.00 12.43 218 GLY A C 1
ATOM 1698 O O . GLY A 1 218 ? 20.955 33.731 46.392 1.00 11.90 218 GLY A O 1
ATOM 1699 N N . ARG A 1 219 ? 20.050 35.710 46.931 1.00 11.86 219 ARG A N 1
ATOM 1700 C CA . ARG A 1 219 ? 19.473 35.922 45.583 1.00 10.72 219 ARG A CA 1
ATOM 1701 C C . ARG A 1 219 ? 19.665 37.366 45.114 1.00 11.54 219 ARG A C 1
ATOM 1702 O O . ARG A 1 219 ? 19.709 38.301 45.936 1.00 12.38 219 ARG A O 1
ATOM 1710 N N . SER A 1 220 ? 19.593 37.554 43.809 1.00 12.54 220 SER A N 1
ATOM 1711 C CA . SER A 1 220 ? 19.826 38.848 43.219 1.00 12.93 220 SER A CA 1
ATOM 1712 C C . SER A 1 220 ? 19.088 38.952 41.879 1.00 12.33 220 SER A C 1
ATOM 1713 O O . SER A 1 220 ? 19.027 38.006 41.135 1.00 12.60 220 SER A O 1
ATOM 1716 N N . LYS A 1 221 ? 18.550 40.105 41.552 1.00 13.58 221 LYS A N 1
ATOM 1717 C CA . LYS A 1 221 ? 17.934 40.286 40.251 1.00 13.93 221 LYS A CA 1
ATOM 1718 C C . LYS A 1 221 ? 18.999 40.326 39.132 1.00 13.72 221 LYS A C 1
ATOM 1719 O O . LYS A 1 221 ? 18.706 39.993 37.987 1.00 13.68 221 LYS A O 1
ATOM 1725 N N . SER A 1 222 ? 20.214 40.749 39.459 1.00 13.79 222 SER A N 1
ATOM 1726 C CA . SER A 1 222 ? 21.275 40.763 38.472 1.00 15.06 222 SER A CA 1
ATOM 1727 C C . SER A 1 222 ? 22.350 39.750 38.832 1.00 13.87 222 SER A C 1
ATOM 1728 O O . SER A 1 222 ? 22.589 39.430 40.009 1.00 13.83 222 SER A O 1
ATOM 1731 N N . ILE A 1 223 ? 23.009 39.226 37.817 1.00 13.64 223 ILE A N 1
ATOM 1732 C CA . ILE A 1 223 ? 23.960 38.156 38.065 1.00 13.18 223 ILE A CA 1
ATOM 1733 C C . ILE A 1 223 ? 25.158 38.646 38.857 1.00 13.66 223 ILE A C 1
ATOM 1734 O O . ILE A 1 223 ? 25.793 37.880 39.600 1.00 12.54 223 ILE A O 1
ATOM 1739 N N . THR A 1 224 ? 25.440 39.939 38.735 1.00 13.23 224 THR A N 1
ATOM 1740 C CA . THR A 1 224 ? 26.573 40.522 39.419 1.00 13.46 224 THR A CA 1
ATOM 1741 C C . THR A 1 224 ? 26.269 41.010 40.818 1.00 14.21 224 THR A C 1
ATOM 1742 O O . THR A 1 224 ? 27.179 41.530 41.503 1.00 14.96 224 THR A O 1
ATOM 1746 N N . GLY A 1 225 ? 25.033 40.816 41.279 1.00 14.10 225 GLY A N 1
ATOM 1747 C CA . GLY A 1 225 ? 24.656 41.082 42.656 1.00 13.45 225 GLY A CA 1
ATOM 1748 C C . GLY A 1 225 ? 24.098 42.478 42.892 1.00 14.52 225 GLY A C 1
ATOM 1749 O O . GLY A 1 225 ? 23.884 43.248 41.953 1.00 14.80 225 GLY A O 1
ATOM 1750 N N . PRO A 1 226 ? 23.875 42.845 44.149 1.00 14.68 226 PRO A N 1
ATOM 1751 C CA . PRO A 1 226 ? 24.254 42.043 45.316 1.00 13.70 226 PRO A CA 1
ATOM 1752 C C . PRO A 1 226 ? 23.314 40.917 45.600 1.00 13.21 226 PRO A C 1
ATOM 1753 O O . PRO A 1 226 ? 22.088 41.089 45.469 1.00 15.06 226 PRO A O 1
ATOM 1757 N N . TYR A 1 227 ? 23.875 39.778 46.013 1.00 12.52 227 TYR A N 1
ATOM 1758 C CA . TYR A 1 227 ? 23.094 38.645 46.478 1.00 11.47 227 TYR A CA 1
ATOM 1759 C C . TYR A 1 227 ? 22.683 38.903 47.940 1.00 12.51 227 TYR A C 1
ATOM 1760 O O . TYR A 1 227 ? 23.522 39.104 48.794 1.00 13.48 227 TYR A O 1
ATOM 1769 N N . LEU A 1 228 ? 21.399 38.915 48.206 1.00 12.64 228 LEU A N 1
ATOM 1770 C CA . LEU A 1 228 ? 20.845 39.217 49.525 1.00 12.80 228 LEU A CA 1
ATOM 1771 C C . LEU A 1 228 ? 20.247 37.947 50.119 1.00 12.71 228 LEU A C 1
ATOM 1772 O O . LEU A 1 228 ? 19.605 37.175 49.395 1.00 12.59 228 LEU A O 1
ATOM 1777 N N . ASP A 1 229 ? 20.472 37.719 51.406 1.00 11.96 229 ASP A N 1
ATOM 1778 C CA . ASP A 1 229 ? 19.836 36.611 52.088 1.00 12.05 229 ASP A CA 1
ATOM 1779 C C . ASP A 1 229 ? 18.402 36.933 52.525 1.00 11.78 229 ASP A C 1
ATOM 1780 O O . ASP A 1 229 ? 17.896 38.019 52.240 1.00 11.82 229 ASP A O 1
ATOM 1785 N N . LYS A 1 230 ? 17.723 35.980 53.170 1.00 11.78 230 LYS A N 1
ATOM 1786 C CA . LYS A 1 230 ? 16.308 36.180 53.527 1.00 12.43 230 LYS A CA 1
ATOM 1787 C C . LYS A 1 230 ? 16.092 37.360 54.469 1.00 13.43 230 LYS A C 1
ATOM 1788 O O . LYS A 1 230 ? 15.022 37.977 54.474 1.00 15.65 230 LYS A O 1
ATOM 1794 N N . SER A 1 231 ? 17.102 37.673 55.265 1.00 13.67 231 SER A N 1
ATOM 1795 C CA . SER A 1 231 ? 17.052 38.825 56.176 1.00 13.65 231 SER A CA 1
ATOM 1796 C C . SER A 1 231 ? 17.384 40.152 55.496 1.00 13.90 231 SER A C 1
ATOM 1797 O O . SER A 1 231 ? 17.287 41.189 56.122 1.00 16.18 231 SER A O 1
ATOM 1800 N N . GLY A 1 232 ? 17.810 40.116 54.238 1.00 13.44 232 GLY A N 1
ATOM 1801 C CA . GLY A 1 232 ? 18.224 41.314 53.508 1.00 13.59 232 GLY A CA 1
ATOM 1802 C C . GLY A 1 232 ? 19.720 41.650 53.523 1.00 14.48 232 GLY A C 1
ATOM 1803 O O . GLY A 1 232 ? 20.127 42.668 52.951 1.00 16.00 232 GLY A O 1
ATOM 1804 N N . LYS A 1 233 ? 20.527 40.792 54.139 1.00 14.11 233 LYS A N 1
ATOM 1805 C CA . LYS A 1 233 ? 21.944 41.024 54.277 1.00 14.65 233 LYS A CA 1
ATOM 1806 C C . LYS A 1 233 ? 22.698 40.529 53.039 1.00 13.68 233 LYS A C 1
ATOM 1807 O O . LYS A 1 233 ? 22.495 39.428 52.507 1.00 14.41 233 LYS A O 1
ATOM 1813 N N . SER A 1 234 ? 23.591 41.380 52.568 1.00 13.64 234 SER A N 1
ATOM 1814 C CA . SER A 1 234 ? 24.420 41.108 51.416 1.00 13.74 234 SER A CA 1
ATOM 1815 C C . SER A 1 234 ? 25.429 40.006 51.683 1.00 13.34 234 SER A C 1
ATOM 1816 O O . SER A 1 234 ? 26.115 40.027 52.704 1.00 13.37 234 SER A O 1
ATOM 1819 N N . MET A 1 235 ? 25.586 39.138 50.717 1.00 13.41 235 MET A N 1
ATOM 1820 C CA . MET A 1 235 ? 26.582 38.069 50.775 1.00 12.55 235 MET A CA 1
ATOM 1821 C C . MET A 1 235 ? 27.986 38.607 50.704 1.00 13.23 235 MET A C 1
ATOM 1822 O O . MET A 1 235 ? 28.928 37.900 51.064 1.00 12.90 235 MET A O 1
ATOM 1827 N N . LEU A 1 236 ? 28.168 39.839 50.265 1.00 13.56 236 LEU A N 1
ATOM 1828 C CA . LEU A 1 236 ? 29.516 40.472 50.361 1.00 14.20 236 LEU A CA 1
ATOM 1829 C C . LEU A 1 236 ? 29.926 40.850 51.780 1.00 14.56 236 LEU A C 1
ATOM 1830 O O . LEU A 1 236 ? 31.101 41.104 52.050 1.00 15.02 236 LEU A O 1
ATOM 1835 N N . GLU A 1 237 ? 28.946 40.942 52.684 1.00 15.26 237 GLU A N 1
ATOM 1836 C CA . GLU A 1 237 ? 29.171 41.224 54.096 1.00 15.21 237 GLU A CA 1
ATOM 1837 C C . GLU A 1 237 ? 28.912 40.020 54.988 1.00 15.44 237 GLU A C 1
ATOM 1838 O O . GLU A 1 237 ? 28.518 40.152 56.152 1.00 15.58 237 GLU A O 1
ATOM 1844 N N . GLY A 1 238 ? 29.131 38.825 54.440 1.00 13.80 238 GLY A N 1
ATOM 1845 C CA . GLY A 1 238 ? 29.007 37.617 55.226 1.00 13.72 238 GLY A CA 1
ATOM 1846 C C . GLY A 1 238 ? 27.577 37.142 55.355 1.00 13.24 238 GLY A C 1
ATOM 1847 O O . GLY A 1 238 ? 27.290 36.159 56.066 1.00 13.72 238 GLY A O 1
ATOM 1848 N N . GLY A 1 239 ? 26.671 37.773 54.603 1.00 11.97 239 GLY A N 1
ATOM 1849 C CA . GLY A 1 239 ? 25.300 37.270 54.559 1.00 12.75 239 GLY A CA 1
ATOM 1850 C C . GLY A 1 239 ? 25.189 35.908 53.874 1.00 13.31 239 GLY A C 1
ATOM 1851 O O . GLY A 1 239 ? 26.098 35.423 53.193 1.00 13.69 239 GLY A O 1
ATOM 1852 N N . GLY A 1 240 ? 24.023 35.305 54.030 1.00 12.81 240 GLY A N 1
ATOM 1853 C CA . GLY A 1 240 ? 23.739 33.981 53.493 1.00 12.65 240 GLY A CA 1
ATOM 1854 C C . GLY A 1 240 ? 22.868 33.225 54.475 1.00 12.70 240 GLY A C 1
ATOM 1855 O O . GLY A 1 240 ? 23.183 33.069 55.665 1.00 13.12 240 GLY A O 1
ATOM 1856 N N . THR A 1 241 ? 21.700 32.794 53.992 1.00 13.38 241 THR A N 1
ATOM 1857 C CA . THR A 1 241 ? 20.772 32.030 54.777 1.00 12.36 241 THR A CA 1
ATOM 1858 C C . THR A 1 241 ? 21.210 30.583 54.727 1.00 12.12 241 THR A C 1
ATOM 1859 O O . THR A 1 241 ? 21.628 30.115 53.694 1.00 12.85 241 THR A O 1
ATOM 1863 N N . ILE A 1 242 ? 21.087 29.872 55.845 1.00 12.92 242 ILE A N 1
ATOM 1864 C CA . ILE A 1 242 ? 21.614 28.530 55.967 1.00 13.51 242 ILE A CA 1
ATOM 1865 C C . ILE A 1 242 ? 20.555 27.546 55.514 1.00 13.65 242 ILE A C 1
ATOM 1866 O O . ILE A 1 242 ? 19.471 27.406 56.123 1.00 15.18 242 ILE A O 1
ATOM 1871 N N . LEU A 1 243 ? 20.906 26.852 54.447 1.00 13.37 243 LEU A N 1
ATOM 1872 C CA . LEU A 1 243 ? 20.151 25.711 53.947 1.00 14.31 243 LEU A CA 1
ATOM 1873 C C . LEU A 1 243 ? 20.387 24.457 54.753 1.00 13.47 243 LEU A C 1
ATOM 1874 O O . LEU A 1 243 ? 19.461 23.686 55.000 1.00 14.22 243 LEU A O 1
ATOM 1879 N N . ASP A 1 244 ? 21.631 24.258 55.189 1.00 12.61 244 ASP A N 1
ATOM 1880 C CA . ASP A 1 244 ? 22.013 22.957 55.742 1.00 12.39 244 ASP A CA 1
ATOM 1881 C C . ASP A 1 244 ? 23.237 23.157 56.589 1.00 12.75 244 ASP A C 1
ATOM 1882 O O . ASP A 1 244 ? 24.246 23.674 56.115 1.00 13.28 244 ASP A O 1
ATOM 1887 N N . SER A 1 245 ? 23.140 22.748 57.841 1.00 13.91 245 SER A N 1
ATOM 1888 C CA . SER A 1 245 ? 24.262 22.762 58.765 1.00 14.16 245 SER A CA 1
ATOM 1889 C C . SER A 1 245 ? 24.578 21.356 59.284 1.00 13.84 245 SER A C 1
ATOM 1890 O O . SER A 1 245 ? 25.289 21.209 60.260 1.00 13.81 245 SER A O 1
ATOM 1893 N N . GLY A 1 246 ? 24.042 20.321 58.624 1.00 13.13 246 GLY A N 1
ATOM 1894 C CA . GLY A 1 246 ? 24.316 18.962 59.013 1.00 13.22 246 GLY A CA 1
ATOM 1895 C C . GLY A 1 246 ? 23.311 18.461 60.018 1.00 13.03 246 GLY A C 1
ATOM 1896 O O . GLY A 1 246 ? 22.349 19.115 60.381 1.00 14.07 246 GLY A O 1
ATOM 1897 N N . ASN A 1 247 ? 23.559 17.255 60.500 1.00 11.46 247 ASN A N 1
ATOM 1898 C CA . ASN A 1 247 ? 22.692 16.658 61.494 1.00 11.29 247 ASN A CA 1
ATOM 1899 C C . ASN A 1 247 ? 23.501 15.670 62.346 1.00 12.10 247 ASN A C 1
ATOM 1900 O O . ASN A 1 247 ? 24.719 15.783 62.362 1.00 12.07 247 ASN A O 1
ATOM 1905 N N . ASP A 1 248 ? 22.858 14.705 63.003 1.00 11.45 248 ASP A N 1
ATOM 1906 C CA . ASP A 1 248 ? 23.541 13.838 63.970 1.00 11.72 248 ASP A CA 1
ATOM 1907 C C . ASP A 1 248 ? 24.616 13.004 63.278 1.00 11.10 248 ASP A C 1
ATOM 1908 O O . ASP A 1 248 ? 25.675 12.737 63.841 1.00 11.72 248 ASP A O 1
ATOM 1913 N N . GLN A 1 249 ? 24.278 12.484 62.116 1.00 9.88 249 GLN A N 1
ATOM 1914 C CA . GLN A 1 249 ? 25.171 11.602 61.366 1.00 10.95 249 GLN A CA 1
ATOM 1915 C C . GLN A 1 249 ? 26.080 12.332 60.376 1.00 11.07 249 GLN A C 1
ATOM 1916 O O . GLN A 1 249 ? 27.257 11.965 60.199 1.00 12.01 249 GLN A O 1
ATOM 1922 N N . TRP A 1 250 ? 25.552 13.339 59.701 1.00 9.55 250 TRP A N 1
ATOM 1923 C CA . TRP A 1 250 ? 26.210 13.980 58.558 1.00 9.87 250 TRP A CA 1
ATOM 1924 C C . TRP A 1 250 ? 26.742 15.348 58.968 1.00 11.36 250 TRP A C 1
ATOM 1925 O O . TRP A 1 250 ? 25.996 16.255 59.271 1.00 11.41 250 TRP A O 1
ATOM 1936 N N . LYS A 1 251 ? 28.064 15.489 58.978 1.00 12.71 251 LYS A N 1
ATOM 1937 C CA . LYS A 1 251 ? 28.720 16.684 59.448 1.00 13.11 251 LYS A CA 1
ATOM 1938 C C . LYS A 1 251 ? 29.294 17.491 58.280 1.00 13.65 251 LYS A C 1
ATOM 1939 O O . LYS A 1 251 ? 29.679 16.948 57.234 1.00 14.12 251 LYS A O 1
ATOM 1945 N N . GLY A 1 252 ? 29.406 18.794 58.472 1.00 14.16 252 GLY A N 1
ATOM 1946 C CA . GLY A 1 252 ? 30.107 19.656 57.542 1.00 13.61 252 GLY A CA 1
ATOM 1947 C C . GLY A 1 252 ? 29.667 19.590 56.096 1.00 14.72 252 GLY A C 1
ATOM 1948 O O . GLY A 1 252 ? 30.513 19.490 55.182 1.00 13.84 252 GLY A O 1
ATOM 1949 N N . PRO A 1 253 ? 28.365 19.699 55.835 1.00 13.99 253 PRO A N 1
ATOM 1950 C CA . PRO A 1 253 ? 27.907 19.687 54.434 1.00 14.60 253 PRO A CA 1
ATOM 1951 C C . PRO A 1 253 ? 28.481 20.843 53.639 1.00 14.60 253 PRO A C 1
ATOM 1952 O O . PRO A 1 253 ? 28.648 21.939 54.126 1.00 15.51 253 PRO A O 1
ATOM 1956 N N . GLY A 1 254 ? 28.816 20.560 52.390 1.00 13.31 254 GLY A N 1
ATOM 1957 C CA . GLY A 1 254 ? 29.391 21.563 51.517 1.00 13.20 254 GLY A CA 1
ATOM 1958 C C . GLY A 1 254 ? 29.738 21.034 50.164 1.00 13.17 254 GLY A C 1
ATOM 1959 O O . GLY A 1 254 ? 29.353 19.911 49.800 1.00 12.31 254 GLY A O 1
ATOM 1960 N N . GLY A 1 255 ? 30.452 21.835 49.389 1.00 12.29 255 GLY A N 1
ATOM 1961 C CA . GLY A 1 255 ? 30.793 21.426 48.049 1.00 12.89 255 GLY A CA 1
ATOM 1962 C C . GLY A 1 255 ? 29.579 21.230 47.187 1.00 12.87 255 GLY A C 1
ATOM 1963 O O . GLY A 1 255 ? 29.581 20.428 46.248 1.00 13.95 255 GLY A O 1
ATOM 1964 N N . GLN A 1 256 ? 28.521 21.984 47.470 1.00 13.00 256 GLN A N 1
ATOM 1965 C CA . GLN A 1 256 ? 27.224 21.756 46.838 1.00 13.78 256 GLN A CA 1
ATOM 1966 C C . GLN A 1 256 ? 27.192 22.208 45.396 1.00 12.94 256 GLN A C 1
ATOM 1967 O O . GLN A 1 256 ? 27.888 23.149 44.978 1.00 13.26 256 GLN A O 1
ATOM 1973 N N . ASP A 1 257 ? 26.401 21.493 44.586 1.00 12.74 257 ASP A N 1
ATOM 1974 C CA . ASP A 1 257 ? 26.232 21.860 43.193 1.00 12.99 257 ASP A CA 1
ATOM 1975 C C . ASP A 1 257 ? 24.821 21.603 42.778 1.00 13.43 257 ASP A C 1
ATOM 1976 O O . ASP A 1 257 ? 24.201 20.618 43.219 1.00 12.85 257 ASP A O 1
ATOM 1981 N N . ILE A 1 258 ? 24.265 22.573 42.066 1.00 15.34 258 ILE A N 1
ATOM 1982 C CA . ILE A 1 258 ? 22.883 22.489 41.536 1.00 15.76 258 ILE A CA 1
ATOM 1983 C C . ILE A 1 258 ? 22.954 21.806 40.205 1.00 15.83 258 ILE A C 1
ATOM 1984 O O . ILE A 1 258 ? 23.694 22.263 39.289 1.00 15.63 258 ILE A O 1
ATOM 1989 N N . VAL A 1 259 ? 22.214 20.707 40.078 1.00 14.18 259 VAL A N 1
ATOM 1990 C CA . VAL A 1 259 ? 22.193 19.841 38.944 1.00 16.14 259 VAL A CA 1
ATOM 1991 C C . VAL A 1 259 ? 20.760 19.897 38.301 1.00 16.21 259 VAL A C 1
ATOM 1992 O O . VAL A 1 259 ? 19.737 19.751 38.977 1.00 16.37 259 VAL A O 1
ATOM 1996 N N . ASN A 1 260 ? 20.675 20.155 36.995 1.00 16.66 260 ASN A N 1
ATOM 1997 C CA . ASN A 1 260 ? 19.373 20.241 36.295 1.00 16.88 260 ASN A CA 1
ATOM 1998 C C . ASN A 1 260 ? 18.363 21.239 36.913 1.00 15.61 260 ASN A C 1
ATOM 1999 O O . ASN A 1 260 ? 17.152 21.123 36.723 1.00 16.33 260 ASN A O 1
ATOM 2004 N N . GLY A 1 261 ? 18.851 22.230 37.632 1.00 14.47 261 GLY A N 1
ATOM 2005 C CA . GLY A 1 261 ? 18.016 23.240 38.234 1.00 14.40 261 GLY A CA 1
ATOM 2006 C C . GLY A 1 261 ? 17.342 22.827 39.536 1.00 15.47 261 GLY A C 1
ATOM 2007 O O . GLY A 1 261 ? 17.144 23.703 40.362 1.00 17.88 261 GLY A O 1
ATOM 2008 N N . ASN A 1 262 ? 17.087 21.524 39.747 1.00 14.55 262 ASN A N 1
ATOM 2009 C CA . ASN A 1 262 ? 16.226 21.026 40.832 1.00 13.85 262 ASN A CA 1
ATOM 2010 C C . ASN A 1 262 ? 16.726 19.820 41.610 1.00 14.13 262 ASN A C 1
ATOM 2011 O O . ASN A 1 262 ? 15.935 19.044 42.150 1.00 14.69 262 ASN A O 1
ATOM 2016 N N . ILE A 1 263 ? 18.033 19.648 41.605 1.00 13.12 263 ILE A N 1
ATOM 2017 C CA . ILE A 1 263 ? 18.706 18.622 42.385 1.00 12.69 263 ILE A CA 1
ATOM 2018 C C . ILE A 1 263 ? 19.881 19.283 43.039 1.00 13.36 263 ILE A C 1
ATOM 2019 O O . ILE A 1 263 ? 20.586 19.996 42.354 1.00 14.50 263 ILE A O 1
ATOM 2024 N N . LEU A 1 264 ? 20.095 19.047 44.334 1.00 11.99 264 LEU A N 1
ATOM 2025 C CA . LEU A 1 264 ? 21.281 19.535 45.012 1.00 13.38 264 LEU A CA 1
ATOM 2026 C C . LEU A 1 264 ? 22.129 18.364 45.435 1.00 13.15 264 LEU A C 1
ATOM 2027 O O . LEU A 1 264 ? 21.677 17.520 46.206 1.00 12.56 264 LEU A O 1
ATOM 2032 N N . VAL A 1 265 ? 23.340 18.307 44.912 1.00 12.44 265 VAL A N 1
ATOM 2033 C CA . VAL A 1 265 ? 24.331 17.350 45.358 1.00 12.36 265 VAL A CA 1
ATOM 2034 C C . VAL A 1 265 ? 25.282 18.074 46.293 1.00 12.95 265 VAL A C 1
ATOM 2035 O O . VAL A 1 265 ? 25.527 19.274 46.155 1.00 14.05 265 VAL A O 1
ATOM 2039 N N . ARG A 1 266 ? 25.844 17.333 47.216 1.00 12.67 266 ARG A N 1
ATOM 2040 C CA . ARG A 1 266 ? 26.860 17.919 48.120 1.00 12.68 266 ARG A CA 1
ATOM 2041 C C . ARG A 1 266 ? 27.625 16.780 48.749 1.00 12.98 266 ARG A C 1
ATOM 2042 O O . ARG A 1 266 ? 27.226 15.612 48.601 1.00 14.12 266 ARG A O 1
ATOM 2050 N N . HIS A 1 267 ? 28.729 17.087 49.413 1.00 12.87 267 HIS A N 1
ATOM 2051 C CA . HIS A 1 267 ? 29.377 16.100 50.273 1.00 13.43 267 HIS A CA 1
ATOM 2052 C C . HIS A 1 267 ? 28.992 16.369 51.713 1.00 12.90 267 HIS A C 1
ATOM 2053 O O . HIS A 1 267 ? 28.591 17.474 52.060 1.00 12.60 267 HIS A O 1
ATOM 2060 N N . ALA A 1 268 ? 29.109 15.357 52.573 1.00 13.77 268 ALA A N 1
ATOM 2061 C CA . ALA A 1 268 ? 29.019 15.555 54.024 1.00 13.69 268 ALA A CA 1
ATOM 2062 C C . ALA A 1 268 ? 29.764 14.391 54.657 1.00 13.67 268 ALA A C 1
ATOM 2063 O O . ALA A 1 268 ? 29.906 13.319 54.026 1.00 13.60 268 ALA A O 1
ATOM 2065 N N . TYR A 1 269 ? 30.278 14.597 55.861 1.00 12.59 269 TYR A N 1
ATOM 2066 C CA . TYR A 1 269 ? 31.192 13.663 56.502 1.00 13.56 269 TYR A CA 1
ATOM 2067 C C . TYR A 1 269 ? 30.448 12.733 57.451 1.00 12.32 269 TYR A C 1
ATOM 2068 O O . TYR A 1 269 ? 29.759 13.153 58.370 1.00 12.62 269 TYR A O 1
ATOM 2077 N N . ASP A 1 270 ? 30.618 11.429 57.228 1.00 12.14 270 ASP A N 1
ATOM 2078 C CA . ASP A 1 270 ? 29.810 10.386 57.891 1.00 11.84 270 ASP A CA 1
ATOM 2079 C C . ASP A 1 270 ? 30.340 10.037 59.307 1.00 12.24 270 ASP A C 1
ATOM 2080 O O . ASP A 1 270 ? 31.374 9.374 59.472 1.00 12.10 270 ASP A O 1
ATOM 2085 N N . ALA A 1 271 ? 29.621 10.472 60.325 1.00 12.81 271 ALA A N 1
ATOM 2086 C CA . ALA A 1 271 ? 29.985 10.145 61.699 1.00 12.89 271 ALA A CA 1
ATOM 2087 C C . ALA A 1 271 ? 29.854 8.653 62.014 1.00 12.96 271 ALA A C 1
ATOM 2088 O O . ALA A 1 271 ? 30.344 8.186 63.027 1.00 13.29 271 ALA A O 1
ATOM 2090 N N . ASN A 1 272 ? 29.155 7.916 61.151 1.00 13.66 272 ASN A N 1
ATOM 2091 C CA . ASN A 1 272 ? 29.067 6.463 61.267 1.00 13.00 272 ASN A CA 1
ATOM 2092 C C . ASN A 1 272 ? 30.028 5.691 60.353 1.00 12.15 272 ASN A C 1
ATOM 2093 O O . ASN A 1 272 ? 29.982 4.459 60.298 1.00 13.74 272 ASN A O 1
ATOM 2098 N N . ASP A 1 273 ? 30.878 6.400 59.611 1.00 12.25 273 ASP A N 1
ATOM 2099 C CA . ASP A 1 273 ? 31.865 5.764 58.759 1.00 12.68 273 ASP A CA 1
ATOM 2100 C C . ASP A 1 273 ? 33.135 6.595 58.622 1.00 11.91 273 ASP A C 1
ATOM 2101 O O . ASP A 1 273 ? 33.466 7.133 57.570 1.00 12.53 273 ASP A O 1
ATOM 2106 N N . ASN A 1 274 ? 33.810 6.699 59.757 1.00 11.15 274 ASN A N 1
ATOM 2107 C CA . ASN A 1 274 ? 35.166 7.232 59.866 1.00 12.55 274 ASN A CA 1
ATOM 2108 C C . ASN A 1 274 ? 35.299 8.654 59.372 1.00 12.52 274 ASN A C 1
ATOM 2109 O O . ASN A 1 274 ? 36.393 9.078 58.988 1.00 12.67 274 ASN A O 1
ATOM 2114 N N . GLY A 1 275 ? 34.212 9.413 59.439 1.00 12.58 275 GLY A N 1
ATOM 2115 C CA . GLY A 1 275 ? 34.229 10.791 58.983 1.00 13.15 275 GLY A CA 1
ATOM 2116 C C . GLY A 1 275 ? 34.523 10.977 57.519 1.00 13.46 275 GLY A C 1
ATOM 2117 O O . GLY A 1 275 ? 34.997 12.024 57.105 1.00 15.39 275 GLY A O 1
ATOM 2118 N N . ILE A 1 276 ? 34.271 9.954 56.717 1.00 13.37 276 ILE A N 1
ATOM 2119 C CA . ILE A 1 276 ? 34.558 9.958 55.278 1.00 13.40 276 ILE A CA 1
ATOM 2120 C C . ILE A 1 276 ? 33.490 10.829 54.579 1.00 12.89 276 ILE A C 1
ATOM 2121 O O . ILE A 1 276 ? 32.322 10.734 54.908 1.00 12.78 276 ILE A O 1
ATOM 2126 N N . PRO A 1 277 ? 33.882 11.718 53.656 1.00 12.99 277 PRO A N 1
ATOM 2127 C CA . PRO A 1 277 ? 32.883 12.495 52.908 1.00 12.18 277 PRO A CA 1
ATOM 2128 C C . PRO A 1 277 ? 32.210 11.594 51.847 1.00 11.76 277 PRO A C 1
ATOM 2129 O O . PRO A 1 277 ? 32.862 10.916 51.045 1.00 12.52 277 PRO A O 1
ATOM 2133 N N . LYS A 1 278 ? 30.888 11.654 51.843 1.00 12.49 278 LYS A N 1
ATOM 2134 C CA . LYS A 1 278 ? 30.048 10.946 50.902 1.00 12.11 278 LYS A CA 1
ATOM 2135 C C . LYS A 1 278 ? 29.215 11.946 50.112 1.00 11.36 278 LYS A C 1
ATOM 2136 O O . LYS A 1 278 ? 28.961 13.080 50.547 1.00 12.84 278 LYS A O 1
ATOM 2142 N N . LEU A 1 279 ? 28.718 11.464 48.970 1.00 11.92 279 LEU A N 1
ATOM 2143 C CA . LEU A 1 279 ? 27.788 12.204 48.101 1.00 11.62 279 LEU A CA 1
ATOM 2144 C C . LEU A 1 279 ? 26.358 12.061 48.604 1.00 11.51 279 LEU A C 1
ATOM 2145 O O . LEU A 1 279 ? 25.832 10.956 48.638 1.00 13.05 279 LEU A O 1
ATOM 2150 N N . LEU A 1 280 ? 25.736 13.185 48.977 1.00 11.58 280 LEU A N 1
ATOM 2151 C CA . LEU A 1 280 ? 24.335 13.233 49.417 1.00 11.99 280 LEU A CA 1
ATOM 2152 C C . LEU A 1 280 ? 23.576 14.043 48.381 1.00 11.25 280 LEU A C 1
ATOM 2153 O O . LEU A 1 280 ? 24.051 15.039 47.835 1.00 12.45 280 LEU A O 1
ATOM 2158 N N . ILE A 1 281 ? 22.374 13.588 48.077 1.00 10.79 281 ILE A N 1
ATOM 2159 C CA . ILE A 1 281 ? 21.574 14.199 47.019 1.00 11.42 281 ILE A CA 1
ATOM 2160 C C . ILE A 1 281 ? 20.142 14.416 47.500 1.00 11.78 281 ILE A C 1
ATOM 2161 O O . ILE A 1 281 ? 19.544 13.506 48.065 1.00 12.19 281 ILE A O 1
ATOM 2166 N N . ASN A 1 282 ? 19.614 15.618 47.265 1.00 12.56 282 ASN A N 1
ATOM 2167 C CA . ASN A 1 282 ? 18.218 15.929 47.562 1.00 12.83 282 ASN A CA 1
ATOM 2168 C C . ASN A 1 282 ? 17.561 16.582 46.371 1.00 12.62 282 ASN A C 1
ATOM 2169 O O . ASN A 1 282 ? 18.215 17.238 45.589 1.00 13.66 282 ASN A O 1
ATOM 2174 N N . ASP A 1 283 ? 16.238 16.480 46.274 1.00 11.77 283 ASP A N 1
ATOM 2175 C CA . ASP A 1 283 ? 15.482 17.364 45.388 1.00 12.94 283 ASP A CA 1
ATOM 2176 C C . ASP A 1 283 ? 15.565 18.771 45.936 1.00 13.73 283 ASP A C 1
ATOM 2177 O O . ASP A 1 283 ? 15.685 18.980 47.155 1.00 13.36 283 ASP A O 1
ATOM 2182 N N . LEU A 1 284 ? 15.512 19.738 45.033 1.00 13.98 284 LEU A N 1
ATOM 2183 C CA . LEU A 1 284 ? 15.514 21.164 45.364 1.00 15.59 284 LEU A CA 1
ATOM 2184 C C . LEU A 1 284 ? 14.225 21.765 44.857 1.00 15.58 284 LEU A C 1
ATOM 2185 O O . LEU A 1 284 ? 13.826 21.533 43.698 1.00 16.90 284 LEU A O 1
ATOM 2190 N N . ASN A 1 285 ? 13.543 22.483 45.748 1.00 15.75 285 ASN A N 1
ATOM 2191 C CA . ASN A 1 285 ? 12.300 23.212 45.479 1.00 18.04 285 ASN A CA 1
ATOM 2192 C C . ASN A 1 285 ? 12.602 24.721 45.484 1.00 17.12 285 ASN A C 1
ATOM 2193 O O . ASN A 1 285 ? 13.405 25.169 46.263 1.00 18.43 285 ASN A O 1
ATOM 2198 N N . TRP A 1 286 ? 12.032 25.484 44.567 1.00 16.45 286 TRP A N 1
ATOM 2199 C CA . TRP A 1 286 ? 12.187 26.947 44.562 1.00 16.59 286 TRP A CA 1
ATOM 2200 C C . TRP A 1 286 ? 10.898 27.680 44.770 1.00 17.17 286 TRP A C 1
ATOM 2201 O O . TRP A 1 286 ? 10.867 28.911 44.633 1.00 17.59 286 TRP A O 1
ATOM 2212 N N . SER A 1 287 ? 9.814 26.937 44.975 1.00 16.88 287 SER A N 1
ATOM 2213 C CA . SER A 1 287 ? 8.493 27.525 44.959 1.00 17.79 287 SER A CA 1
ATOM 2214 C C . SER A 1 287 ? 8.298 28.645 45.992 1.00 17.70 287 SER A C 1
ATOM 2215 O O . SER A 1 287 ? 7.445 29.494 45.776 1.00 17.46 287 SER A O 1
ATOM 2218 N N . SER A 1 288 ? 9.091 28.671 47.070 1.00 17.58 288 SER A N 1
ATOM 2219 C CA . SER A 1 288 ? 8.967 29.730 48.096 1.00 17.63 288 SER A CA 1
ATOM 2220 C C . SER A 1 288 ? 9.606 31.140 47.801 1.00 17.63 288 SER A C 1
ATOM 2221 O O . SER A 1 288 ? 9.379 32.127 48.517 1.00 17.70 288 SER A O 1
ATOM 2224 N N . GLY A 1 289 ? 10.376 31.231 46.735 1.00 15.73 289 GLY A N 1
ATOM 2225 C CA . GLY A 1 289 ? 11.124 32.445 46.422 1.00 13.76 289 GLY A CA 1
ATOM 2226 C C . GLY A 1 289 ? 12.573 32.184 46.756 1.00 11.35 289 GLY A C 1
ATOM 2227 O O . GLY A 1 289 ? 13.467 32.975 46.430 1.00 10.32 289 GLY A O 1
ATOM 2228 N N . TRP A 1 290 ? 12.804 31.056 47.406 1.00 10.02 290 TRP A N 1
ATOM 2229 C CA . TRP A 1 290 ? 14.119 30.685 47.889 1.00 10.95 290 TRP A CA 1
ATOM 2230 C C . TRP A 1 290 ? 14.309 29.181 47.730 1.00 12.01 290 TRP A C 1
ATOM 2231 O O . TRP A 1 290 ? 13.340 28.444 47.689 1.00 13.10 290 TRP A O 1
ATOM 2242 N N . PRO A 1 291 ? 15.545 28.706 47.675 1.00 11.93 291 PRO A N 1
ATOM 2243 C CA . PRO A 1 291 ? 15.783 27.272 47.610 1.00 12.73 291 PRO A CA 1
ATOM 2244 C C . PRO A 1 291 ? 15.399 26.596 48.906 1.00 13.52 291 PRO A C 1
ATOM 2245 O O . PRO A 1 291 ? 15.600 27.150 50.005 1.00 14.45 291 PRO A O 1
ATOM 2249 N N . SER A 1 292 ? 14.890 25.373 48.768 1.00 12.75 292 SER A N 1
ATOM 2250 C CA . SER A 1 292 ? 14.518 24.536 49.902 1.00 12.83 292 SER A CA 1
ATOM 2251 C C . SER A 1 292 ? 14.688 23.076 49.572 1.00 11.75 292 SER A C 1
ATOM 2252 O O . SER A 1 292 ? 14.456 22.666 48.437 1.00 12.90 292 SER A O 1
ATOM 2255 N N . TYR A 1 293 ? 15.028 22.278 50.572 1.00 12.17 293 TYR A N 1
ATOM 2256 C CA . TYR A 1 293 ? 14.840 20.847 50.495 1.00 12.43 293 TYR A CA 1
ATOM 2257 C C . TYR A 1 293 ? 13.340 20.532 50.571 1.00 12.63 293 TYR A C 1
ATOM 2258 O O . TYR A 1 293 ? 12.458 21.403 50.737 1.00 14.66 293 TYR A O 1
#

Sequence (291 aa):
AFWGASNELLHDPTMIKEGSSWYALGTGLTEERGLRVLKSSDAKNWTVQKSIFTTPLSWWSNYVPNYGQNQWAPDIQYYNGKYWLYYSVSSFGSNTSAIGLASSTSISSGGWKDEGLVIRSTSSNNYNAIDPELTFDKDGNPWLAFGSFWSGIKLTKLDKSTMKPTGSLYSIAARPNNGGALEAPTLTYQNGYYYLMVSFDKCCDGVNSTYKIAYGRSKSITGPYLDKSGKSMLEGGGTILDSGNDQWKGPGGQDIVNGNILVRHAYDANDNGIPKLLINDLNWSSGWPSY

Secondary structure (DSSP, 8-state):
-EEEEEEEE-SS-EEEEETTEEEEEEEPPTTSSBEEEEEESSSSS-EEEEEETSS--GGGGGTSTT--SB-EEEEEEEETTEEEEEEEE--TT-S-EEEEEEEES-TTTT--EEEEEEEEE-TTSSS---S-EEEE-TTS-EEEEE-BSTT-EEEEEE-TTT-SEEEEEEEEE--TTTTT-EEEEEEEEETTEEEEEEEEE-SSSSS--EEEEEEEEESSTT---B-TTS-BGGGT--EEEE---SSEEEEEEEEEETTTEEEEEEEETTTTTEEEEEEEE-B-TTSS-B-